Protein AF-A0A5B7H2J6-F1 (afdb_monomer_lite)

Organism: Portunus trituberculatus (NCBI:txid210409)

Radius of gyration: 22.41 Å; chains: 1; bounding box: 56×70×57 Å

Sequence (220 aa):
MEEIDSMSEEDVVLPFAEVTQMFVDQVTDTLHPSAEPQMEPRFLFNGYSGCNDAFSVFGFLAFLLALFDLIMELQNDSDMTRSIRDVSGRERLPSELFADQLLPVSGNQKAAAAAACYSMLRGFLHGMTTTDAACAEKFVCEGADAAAATGPLGQVIAKVVSRNAGDWLARVRETQYKGVGEAGQAGARGESCDGKYFACLDYPSFYSHPSMYDAWADDY

Foldseek 3Di:
DDDDDDDDPDPPPPPVVVVVVVVVVVVVCVVCPDDDDDDDDPPPPDDDDDPPDVVVVVVVVVVVLVVVVVVLVVVVCVVVDDPDDDDDDDDDDPPPPPPVPCPNCDPLNNVLQVLLLVLQVQLLVQLVPDPALLSNLLSLLQSLLLQLVSDDNSLVSLLVSLQVSLVVVCVVPVVSRVCSSVSSNCSSVVHDSCVVSVVPDDGDPPDDGSCPCVVPVVPD

Structure (mmCIF, N/CA/C/O backbone):
data_AF-A0A5B7H2J6-F1
#
_entry.id   AF-A0A5B7H2J6-F1
#
loop_
_atom_site.group_PDB
_atom_site.id
_atom_site.type_symbol
_atom_site.label_atom_id
_atom_site.label_alt_id
_atom_site.label_comp_id
_atom_site.label_asym_id
_atom_site.label_entity_id
_atom_site.label_seq_id
_atom_site.pdbx_PDB_ins_code
_atom_site.Cartn_x
_atom_site.Cartn_y
_atom_site.Cartn_z
_atom_site.occupancy
_atom_site.B_iso_or_equiv
_atom_site.auth_seq_id
_atom_site.auth_comp_id
_atom_site.auth_asym_id
_atom_site.auth_atom_id
_atom_site.pdbx_PDB_model_num
ATOM 1 N N . MET A 1 1 ? 3.125 53.350 -9.503 1.00 45.03 1 MET A N 1
ATOM 2 C CA . MET A 1 1 ? 1.985 52.932 -8.668 1.00 45.03 1 MET A CA 1
ATOM 3 C C . MET A 1 1 ? 0.933 52.485 -9.659 1.00 45.03 1 MET A C 1
ATOM 5 O O . MET A 1 1 ? 0.194 53.316 -10.160 1.00 45.03 1 MET A O 1
ATOM 9 N N . GLU A 1 2 ? 1.015 51.221 -10.058 1.00 48.75 2 GLU A N 1
ATOM 10 C CA . GLU A 1 2 ? 0.048 50.550 -10.927 1.00 48.75 2 GLU A CA 1
ATOM 11 C C . GLU A 1 2 ? -0.305 49.251 -10.205 1.00 48.75 2 GLU A C 1
ATOM 13 O O . GLU A 1 2 ? 0.576 48.443 -9.906 1.00 48.75 2 GLU A O 1
ATOM 18 N N . GLU A 1 3 ? -1.570 49.146 -9.807 1.00 56.53 3 GLU A N 1
ATOM 19 C CA . GLU A 1 3 ? -2.190 47.939 -9.268 1.00 56.53 3 GLU A CA 1
ATOM 20 C C . GLU A 1 3 ? -2.368 46.941 -10.413 1.00 56.53 3 GLU A C 1
ATOM 22 O O . GLU A 1 3 ? -2.986 47.266 -11.427 1.00 56.53 3 GLU A O 1
ATOM 27 N N . ILE A 1 4 ? -1.829 45.733 -10.254 1.00 54.38 4 ILE A N 1
ATOM 28 C CA . ILE A 1 4 ? -2.200 44.589 -11.085 1.00 54.38 4 ILE A CA 1
ATOM 29 C C . ILE A 1 4 ? -3.164 43.760 -10.249 1.00 54.38 4 ILE A C 1
ATOM 31 O O . ILE A 1 4 ? -2.782 43.144 -9.253 1.00 54.38 4 ILE A O 1
ATOM 35 N N . ASP A 1 5 ? -4.425 43.846 -10.656 1.00 54.88 5 ASP A N 1
ATOM 36 C CA . ASP A 1 5 ? -5.540 43.061 -10.161 1.00 54.88 5 ASP A CA 1
ATOM 37 C C . ASP A 1 5 ? -5.440 41.609 -10.663 1.00 54.88 5 ASP A C 1
ATOM 39 O O . ASP A 1 5 ? -4.875 41.306 -11.715 1.00 54.88 5 ASP A O 1
ATOM 43 N N . SER A 1 6 ? -5.978 40.737 -9.830 1.00 58.50 6 SER A N 1
ATOM 44 C CA . SER A 1 6 ? -6.045 39.282 -9.861 1.00 58.50 6 SER A CA 1
ATOM 45 C C . SER A 1 6 ? -6.471 38.622 -11.184 1.00 58.50 6 SER A C 1
ATOM 47 O O . SER A 1 6 ? -7.380 39.077 -11.868 1.00 58.50 6 SER A O 1
ATOM 49 N N . MET A 1 7 ? -5.921 37.433 -11.454 1.00 38.34 7 MET A N 1
ATOM 50 C CA . MET A 1 7 ? -6.685 36.326 -12.042 1.00 38.34 7 MET A CA 1
ATOM 51 C C . MET A 1 7 ? -6.281 35.036 -11.324 1.00 38.34 7 MET A C 1
ATOM 53 O O . MET A 1 7 ? -5.134 34.604 -11.391 1.00 38.34 7 MET A O 1
ATOM 57 N N . SER A 1 8 ? -7.224 34.472 -10.574 1.00 48.00 8 SER A N 1
ATOM 58 C CA . SER A 1 8 ? -7.121 33.175 -9.914 1.00 48.00 8 SER A CA 1
ATOM 59 C C . SER A 1 8 ? -7.144 32.055 -10.953 1.00 48.00 8 SER A C 1
ATOM 61 O O . SER A 1 8 ? -8.104 31.943 -11.715 1.00 48.00 8 SER A O 1
ATOM 63 N N . GLU A 1 9 ? -6.106 31.222 -10.959 1.00 42.97 9 GLU A N 1
ATOM 64 C CA . GLU A 1 9 ? -6.113 29.908 -11.602 1.00 42.97 9 GLU A CA 1
ATOM 65 C C . GLU A 1 9 ? -7.058 28.992 -10.816 1.00 42.97 9 GLU A C 1
ATOM 67 O O . GLU A 1 9 ? -6.724 28.477 -9.751 1.00 42.97 9 GLU A O 1
ATOM 72 N N . GLU A 1 10 ? -8.284 28.842 -11.311 1.00 44.16 10 GLU A N 1
ATOM 73 C CA . GLU A 1 10 ? -9.151 27.744 -10.905 1.00 44.16 10 GLU A CA 1
ATOM 74 C C . GLU A 1 10 ? -8.641 26.469 -11.585 1.00 44.16 10 GLU A C 1
ATOM 76 O O . GLU A 1 10 ? -8.771 26.290 -12.797 1.00 44.16 10 GLU A O 1
ATOM 81 N N . ASP A 1 11 ? -8.030 25.591 -10.789 1.00 38.81 11 ASP A N 1
ATOM 82 C CA . ASP A 1 11 ? -7.694 24.228 -11.178 1.00 38.81 11 ASP A CA 1
ATOM 83 C C . ASP A 1 11 ? -8.960 23.500 -11.654 1.00 38.81 11 ASP A C 1
ATOM 85 O O . ASP A 1 11 ? -9.874 23.216 -10.873 1.00 38.81 11 ASP A O 1
ATOM 89 N N . VAL A 1 12 ? -9.005 23.139 -12.938 1.00 45.12 12 VAL A N 1
ATOM 90 C CA . VAL A 1 12 ? -10.010 22.214 -13.477 1.00 45.12 12 VAL A CA 1
ATOM 91 C C . VAL A 1 12 ? -9.650 20.804 -13.010 1.00 45.12 12 VAL A C 1
ATOM 93 O O . VAL A 1 12 ? -9.076 19.993 -13.734 1.00 45.12 12 VAL A O 1
ATOM 96 N N . VAL A 1 13 ? -9.971 20.511 -11.752 1.00 40.72 13 VAL A N 1
ATOM 97 C CA . VAL A 1 13 ? -10.002 19.147 -11.227 1.00 40.72 13 VAL A CA 1
ATOM 98 C C . VAL A 1 13 ? -11.305 18.530 -11.709 1.00 40.72 13 VAL A C 1
ATOM 100 O O . VAL A 1 13 ? -12.352 18.715 -11.089 1.00 40.72 13 VAL A O 1
ATOM 103 N N . LEU A 1 14 ? -11.255 17.806 -12.829 1.00 44.78 14 LEU A N 1
ATOM 104 C CA . LEU A 1 14 ? -12.388 16.981 -13.235 1.00 44.78 14 LEU A CA 1
ATOM 105 C C . LEU A 1 14 ? -12.660 15.975 -12.105 1.00 44.78 14 LEU A C 1
ATOM 107 O O . LEU A 1 14 ? -11.757 15.209 -11.740 1.00 44.78 14 LEU A O 1
ATOM 111 N N . PRO A 1 15 ? -13.858 15.977 -11.497 1.00 49.94 15 PRO A N 1
ATOM 112 C CA . PRO A 1 15 ? -14.183 15.020 -10.459 1.00 49.94 15 PRO A CA 1
ATOM 113 C C . PRO A 1 15 ? -14.037 13.616 -11.043 1.00 49.94 15 PRO A C 1
ATOM 115 O O . PRO A 1 15 ? -14.532 13.331 -12.130 1.00 49.94 15 PRO A O 1
ATOM 118 N N . PHE A 1 16 ? -13.372 12.723 -10.307 1.00 45.69 16 PHE A N 1
ATOM 119 C CA . PHE A 1 16 ? -13.127 11.333 -10.717 1.00 45.69 16 PHE A CA 1
ATOM 120 C C . PHE A 1 16 ? -14.389 10.645 -11.273 1.00 45.69 16 PHE A C 1
ATOM 122 O O . PHE A 1 16 ? -14.292 9.855 -12.203 1.00 45.69 16 PHE A O 1
ATOM 129 N N . ALA A 1 17 ? -15.568 11.030 -10.767 1.00 41.31 17 ALA A N 1
ATOM 130 C CA . ALA A 1 17 ? -16.878 10.605 -11.250 1.00 41.31 17 ALA A CA 1
ATOM 131 C C . ALA A 1 17 ? -17.136 10.899 -12.746 1.00 41.31 17 ALA A C 1
ATOM 133 O O . ALA A 1 17 ? -17.630 10.015 -13.444 1.00 41.31 17 ALA A O 1
ATOM 134 N N . GLU A 1 18 ? -16.777 12.084 -13.254 1.00 46.28 18 GLU A N 1
A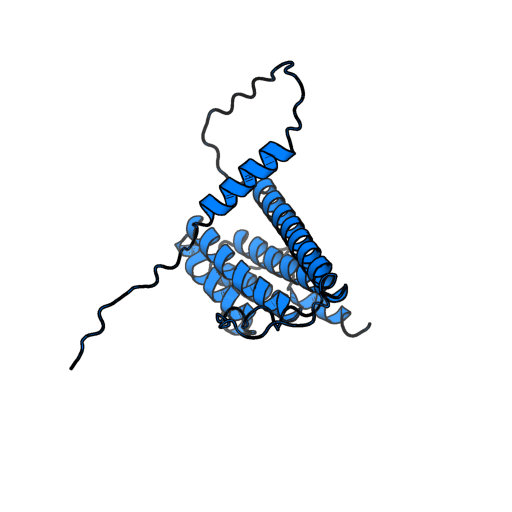TOM 135 C CA . GLU A 1 18 ? -16.938 12.447 -14.674 1.00 46.28 18 GLU A CA 1
ATOM 136 C C . GLU A 1 18 ? -15.969 11.668 -15.564 1.00 46.28 18 GLU A C 1
ATOM 138 O O . GLU A 1 18 ? -16.368 11.153 -16.605 1.00 46.28 18 GLU A O 1
ATOM 143 N N . VAL A 1 19 ? -14.719 11.496 -15.120 1.00 46.56 19 VAL A N 1
ATOM 144 C CA . VAL A 1 19 ? -13.720 10.701 -15.852 1.00 46.56 19 VAL A CA 1
ATOM 145 C C . VAL A 1 19 ? -14.148 9.235 -15.922 1.00 46.56 19 VAL A C 1
ATOM 147 O O . VAL A 1 19 ? -14.040 8.614 -16.977 1.00 46.56 19 VAL A O 1
ATOM 150 N N . THR A 1 20 ? -14.704 8.687 -14.837 1.00 46.66 20 THR A N 1
ATOM 151 C CA . THR A 1 20 ? -15.255 7.327 -14.844 1.00 46.66 20 THR A CA 1
ATOM 152 C C . THR A 1 20 ? -16.518 7.195 -15.691 1.00 46.66 20 THR A C 1
ATOM 154 O O . THR A 1 20 ? -16.654 6.183 -16.368 1.00 46.66 20 THR A O 1
ATOM 157 N N . GLN A 1 21 ? -17.424 8.184 -15.706 1.00 47.19 21 GLN A N 1
ATOM 158 C CA . GLN A 1 21 ? -18.632 8.124 -16.542 1.00 47.19 21 GLN A CA 1
ATOM 159 C C . GLN A 1 21 ? -18.296 8.180 -18.028 1.00 47.19 21 GLN A C 1
ATOM 161 O O . GLN A 1 21 ? -18.770 7.342 -18.785 1.00 47.19 21 GLN A O 1
ATOM 166 N N . MET A 1 22 ? -17.408 9.090 -18.424 1.00 47.34 22 MET A N 1
ATOM 167 C CA . MET A 1 22 ? -16.983 9.217 -19.816 1.00 47.34 22 MET A CA 1
ATOM 168 C C . MET A 1 22 ? -16.327 7.921 -20.327 1.00 47.34 22 MET A C 1
ATOM 170 O O . MET A 1 22 ? -16.522 7.530 -21.474 1.00 47.34 22 MET A O 1
ATOM 174 N N . PHE A 1 23 ? -15.610 7.205 -19.453 1.00 46.69 23 PHE A N 1
ATOM 175 C CA . PHE A 1 23 ? -15.021 5.903 -19.772 1.00 46.69 23 PHE A CA 1
ATOM 176 C C . PHE A 1 23 ? -16.048 4.764 -19.804 1.00 46.69 23 PHE A C 1
ATOM 178 O O . PHE A 1 23 ? -15.960 3.890 -20.663 1.00 46.69 23 PHE A O 1
ATOM 185 N N . VAL A 1 24 ? -17.025 4.761 -18.891 1.00 57.09 24 VAL A N 1
ATOM 186 C CA . VAL A 1 24 ? -18.133 3.791 -18.899 1.00 57.09 24 VAL A CA 1
ATOM 187 C C . VAL A 1 24 ? -18.954 3.934 -20.178 1.00 57.09 24 VAL A C 1
ATOM 189 O O . VAL A 1 24 ? -19.246 2.918 -20.805 1.00 57.09 24 VAL A O 1
ATOM 192 N N . ASP A 1 25 ? -19.256 5.156 -20.611 1.00 52.50 25 ASP A N 1
ATOM 193 C CA . ASP A 1 25 ? -20.001 5.415 -21.847 1.00 52.50 25 ASP A CA 1
ATOM 194 C C . ASP A 1 25 ? -19.215 4.928 -23.073 1.00 52.50 25 ASP A C 1
ATOM 196 O O . ASP A 1 25 ? -19.743 4.194 -23.906 1.00 52.50 25 ASP A O 1
ATOM 200 N N . GLN A 1 26 ? -17.910 5.208 -23.127 1.00 49.28 26 GLN A N 1
ATOM 201 C CA . GLN A 1 26 ? -17.052 4.788 -24.235 1.00 49.28 26 GLN A CA 1
ATOM 202 C C . GLN A 1 26 ? -16.845 3.263 -24.292 1.00 49.28 26 GLN A C 1
ATOM 204 O O . GLN A 1 26 ? -16.826 2.672 -25.373 1.00 49.28 26 GLN A O 1
ATOM 209 N N . VAL A 1 27 ? -16.736 2.594 -23.140 1.00 47.19 27 VAL A N 1
ATOM 210 C CA . VAL A 1 27 ? -16.678 1.125 -23.056 1.00 47.19 27 VAL A CA 1
ATOM 211 C C . VAL A 1 27 ? -18.028 0.504 -23.423 1.00 47.19 27 VAL A C 1
ATOM 213 O O . VAL A 1 27 ? -18.056 -0.510 -24.117 1.00 47.19 27 VAL A O 1
ATOM 216 N N . THR A 1 28 ? -19.144 1.123 -23.033 1.00 52.50 28 THR A N 1
ATOM 217 C CA . THR A 1 28 ? -20.498 0.664 -23.385 1.00 52.50 28 THR A CA 1
ATOM 218 C C . THR A 1 28 ? -20.747 0.771 -24.891 1.00 52.50 28 THR A C 1
ATOM 220 O O . THR A 1 28 ? -21.230 -0.189 -25.493 1.00 52.50 28 THR A O 1
ATOM 223 N N . ASP A 1 29 ? -20.318 1.868 -25.518 1.00 50.78 29 ASP A N 1
ATOM 224 C CA . ASP A 1 29 ? -20.384 2.063 -26.972 1.00 50.78 29 ASP A CA 1
ATOM 225 C C . ASP A 1 29 ? -19.481 1.083 -27.738 1.00 50.78 29 ASP A C 1
ATOM 227 O O . ASP A 1 29 ? -19.818 0.639 -28.836 1.00 50.78 29 ASP A O 1
ATOM 231 N N . THR A 1 30 ? -18.346 0.688 -27.151 1.00 47.00 30 THR A N 1
ATOM 232 C CA . THR A 1 30 ? -17.411 -0.268 -27.772 1.00 47.00 30 THR A CA 1
ATOM 233 C C . THR A 1 30 ? -17.878 -1.722 -27.619 1.00 47.00 30 THR A C 1
ATOM 235 O O . THR A 1 30 ? -17.653 -2.546 -28.506 1.00 47.00 30 THR A O 1
ATOM 238 N N . LEU A 1 31 ? -18.548 -2.056 -26.509 1.00 39.38 31 LEU A N 1
ATOM 239 C CA . LEU A 1 31 ? -19.073 -3.399 -26.230 1.00 39.38 31 LEU A CA 1
ATOM 240 C C . LEU A 1 31 ? -20.434 -3.676 -26.887 1.00 39.38 31 LEU A C 1
ATOM 242 O O . LEU A 1 31 ? -20.824 -4.840 -26.993 1.00 39.38 31 LEU A O 1
ATOM 246 N N . HIS A 1 32 ? -21.124 -2.645 -27.377 1.00 45.97 32 HIS A N 1
ATOM 247 C CA . HIS A 1 32 ? -22.296 -2.772 -28.239 1.00 45.97 32 HIS A CA 1
ATOM 248 C C . HIS A 1 32 ? -21.966 -2.362 -29.686 1.00 45.97 32 HIS A C 1
ATOM 250 O O . HIS A 1 32 ? -22.451 -1.332 -30.162 1.00 45.97 32 HIS A O 1
ATOM 256 N N . PRO A 1 33 ? -21.204 -3.167 -30.457 1.00 43.97 33 PRO A N 1
ATOM 257 C CA . PRO A 1 33 ? -21.211 -2.990 -31.899 1.00 43.97 33 PRO A CA 1
ATOM 258 C C . PRO A 1 33 ? -22.650 -3.221 -32.357 1.00 43.97 33 PRO A C 1
ATOM 260 O O . PRO A 1 33 ? -23.251 -4.237 -32.009 1.00 43.97 33 PRO A O 1
ATOM 263 N N . SER A 1 34 ? -23.209 -2.249 -33.079 1.00 48.25 34 SER A N 1
ATOM 264 C CA . SER A 1 34 ? -24.571 -2.266 -33.619 1.00 48.25 34 SER A CA 1
ATOM 265 C C . SER A 1 34 ? -24.961 -3.658 -34.125 1.00 48.25 34 SER A C 1
ATOM 267 O O . SER A 1 34 ? -24.600 -4.058 -35.230 1.00 48.25 34 SER A O 1
ATOM 269 N N . ALA A 1 35 ? -25.700 -4.391 -33.300 1.00 43.41 35 ALA A N 1
ATOM 270 C CA . ALA A 1 35 ? -26.341 -5.641 -33.647 1.00 43.41 35 ALA A CA 1
ATOM 271 C C . ALA A 1 35 ? -27.841 -5.413 -33.490 1.00 43.41 35 ALA A C 1
ATOM 273 O O . ALA A 1 35 ? -28.318 -4.940 -32.458 1.00 43.41 35 ALA A O 1
ATOM 274 N N . GLU A 1 36 ? -28.548 -5.678 -34.580 1.00 42.56 36 GLU A N 1
ATOM 275 C CA . GLU A 1 36 ? -29.989 -5.544 -34.739 1.00 42.56 36 GLU A CA 1
ATOM 276 C C . GLU A 1 36 ? -30.800 -6.168 -33.585 1.00 42.56 36 GLU A C 1
ATOM 278 O O . GLU A 1 36 ? -30.346 -7.092 -32.904 1.00 42.56 36 GLU A O 1
ATOM 283 N N . PRO A 1 37 ? -32.031 -5.680 -33.354 1.00 51.66 37 PRO A N 1
ATOM 284 C CA . PRO A 1 37 ? -32.743 -5.917 -32.115 1.00 51.66 37 PRO A CA 1
ATOM 285 C C . PRO A 1 37 ? -33.423 -7.279 -32.156 1.00 51.66 37 PRO A C 1
ATOM 287 O O . PRO A 1 37 ? -34.433 -7.413 -32.842 1.00 51.66 37 PRO A O 1
ATOM 290 N N . GLN A 1 38 ? -32.959 -8.264 -31.380 1.00 41.97 38 GLN A N 1
ATOM 291 C CA . GLN A 1 38 ? -33.818 -9.383 -30.987 1.00 41.97 38 GLN A CA 1
ATOM 292 C C . GLN A 1 38 ? -33.632 -9.822 -29.529 1.00 41.97 38 GLN A C 1
ATOM 294 O O . GLN A 1 38 ? -32.610 -10.366 -29.130 1.00 41.97 38 GLN A O 1
ATOM 299 N N . MET A 1 39 ? -34.751 -9.653 -28.820 1.00 39.84 39 MET A N 1
ATOM 300 C CA . MET A 1 39 ? -35.273 -10.455 -27.715 1.00 39.84 39 MET A CA 1
ATOM 301 C C . MET A 1 39 ? -34.620 -10.299 -26.334 1.00 39.84 39 MET A C 1
ATOM 303 O O . MET A 1 39 ? -33.566 -10.844 -26.024 1.00 39.84 39 MET A O 1
ATOM 307 N N . GLU A 1 40 ? -35.356 -9.577 -25.483 1.00 48.84 40 GLU A N 1
ATOM 308 C CA . GLU A 1 40 ? -35.132 -9.402 -24.049 1.00 48.84 40 GLU A CA 1
ATOM 309 C C . GLU A 1 40 ? -34.903 -10.729 -23.308 1.00 48.84 40 GLU A C 1
ATOM 311 O O . GLU A 1 40 ? -35.687 -11.672 -23.455 1.00 48.84 40 GLU A O 1
ATOM 316 N N . PRO A 1 41 ? -34.024 -10.710 -22.299 1.00 40.97 41 PRO A N 1
ATOM 317 C CA . PRO A 1 41 ? -34.384 -11.198 -20.990 1.00 40.97 41 PRO A CA 1
ATOM 318 C C . PRO A 1 41 ? -34.580 -9.988 -20.081 1.00 40.97 41 PRO A C 1
ATOM 320 O O . PRO A 1 41 ? -33.659 -9.221 -19.803 1.00 40.97 41 PRO A O 1
ATOM 323 N N . ARG A 1 42 ? -35.812 -9.830 -19.599 1.00 43.38 42 ARG A N 1
ATOM 324 C CA . ARG A 1 42 ? -36.148 -8.921 -18.505 1.00 43.38 42 ARG A CA 1
ATOM 325 C C . ARG A 1 42 ? -35.421 -9.370 -17.240 1.00 43.38 42 ARG A C 1
ATOM 327 O O . ARG A 1 42 ? -35.988 -10.083 -16.415 1.00 43.38 42 ARG A O 1
ATOM 334 N N . PHE A 1 43 ? -34.181 -8.933 -17.071 1.00 38.28 43 PHE A N 1
ATOM 335 C CA . PHE A 1 43 ? -33.575 -8.848 -15.754 1.00 38.28 43 PHE A CA 1
ATOM 336 C C . PHE A 1 43 ? -34.069 -7.556 -15.115 1.00 38.28 43 PHE A C 1
ATOM 338 O O . PHE A 1 43 ? -33.591 -6.459 -15.388 1.00 38.28 43 PHE A O 1
ATOM 345 N N . LEU A 1 44 ? -35.111 -7.712 -14.303 1.00 40.19 44 LEU A N 1
ATOM 346 C CA . LEU A 1 44 ? -35.639 -6.688 -13.415 1.00 40.19 44 LEU A CA 1
ATOM 347 C C . LEU A 1 44 ? -34.549 -6.284 -12.408 1.00 40.19 44 LEU A C 1
ATOM 349 O O . LEU A 1 44 ? -34.467 -6.849 -11.321 1.00 40.19 44 LEU A O 1
ATOM 353 N N . PHE A 1 45 ? -33.722 -5.298 -12.755 1.00 40.06 45 PHE A N 1
ATOM 354 C CA . PHE A 1 45 ? -32.887 -4.582 -11.792 1.00 40.06 45 PHE A CA 1
ATOM 355 C C . PHE A 1 45 ? -33.749 -3.547 -11.067 1.00 40.06 45 PHE A C 1
ATOM 357 O O . PHE A 1 45 ? -33.801 -2.377 -11.430 1.00 40.06 45 PHE A O 1
ATOM 364 N N . ASN A 1 46 ? -34.453 -4.008 -10.037 1.00 37.81 46 ASN A N 1
ATOM 365 C CA . ASN A 1 46 ? -35.061 -3.150 -9.031 1.00 37.81 46 ASN A CA 1
ATOM 366 C C . ASN A 1 46 ? -34.496 -3.544 -7.663 1.00 37.81 46 ASN A C 1
ATOM 368 O O . ASN A 1 46 ? -34.702 -4.669 -7.215 1.00 37.81 46 ASN A O 1
ATOM 372 N N . GLY A 1 47 ? -33.846 -2.592 -6.990 1.00 36.88 47 GLY A N 1
ATOM 373 C CA . GLY A 1 47 ? -33.580 -2.656 -5.553 1.00 36.88 47 GLY A CA 1
ATOM 374 C C . GLY A 1 47 ? -32.103 -2.670 -5.168 1.00 36.88 47 GLY A C 1
ATOM 375 O O . GLY A 1 47 ? -31.472 -3.718 -5.157 1.00 36.88 47 GLY A O 1
ATOM 376 N N . TYR A 1 48 ? -31.593 -1.492 -4.796 1.00 46.03 48 TYR A N 1
ATOM 377 C CA . TYR A 1 48 ? -30.706 -1.265 -3.648 1.00 46.03 48 TYR A CA 1
ATOM 378 C C . TYR A 1 48 ? -30.095 -2.536 -3.011 1.00 46.03 48 TYR A C 1
ATOM 380 O O . TYR A 1 48 ? -30.628 -3.074 -2.043 1.00 46.03 48 TYR A O 1
ATOM 388 N N . SER A 1 49 ? -28.949 -2.987 -3.520 1.00 41.72 49 SER A N 1
ATOM 389 C CA . SER A 1 49 ? -28.065 -3.952 -2.856 1.00 41.72 49 SER A CA 1
ATOM 390 C C . SER A 1 49 ? -26.630 -3.611 -3.250 1.00 41.72 49 SER A C 1
ATOM 392 O O . SER A 1 49 ? -26.338 -3.402 -4.423 1.00 41.72 49 SER A O 1
ATOM 394 N N . GLY A 1 50 ? -25.790 -3.410 -2.239 1.00 45.19 50 GLY A N 1
ATOM 395 C CA . GLY A 1 50 ? -24.604 -2.560 -2.280 1.00 45.19 50 GLY A CA 1
ATOM 396 C C . GLY A 1 50 ? -23.485 -2.989 -3.228 1.00 45.19 50 GLY A C 1
ATOM 397 O O . GLY A 1 50 ? -23.222 -4.172 -3.427 1.00 45.19 50 GLY A O 1
ATOM 398 N N . CYS A 1 51 ? -22.760 -1.978 -3.715 1.00 46.19 51 CYS A N 1
ATOM 399 C CA . CYS A 1 51 ? -21.445 -2.053 -4.356 1.00 46.19 51 CYS A CA 1
ATOM 400 C C . CYS A 1 51 ? -20.358 -2.600 -3.406 1.00 46.19 51 CYS A C 1
ATOM 402 O O . CYS A 1 51 ? -19.400 -1.904 -3.086 1.00 46.19 51 CYS A O 1
ATOM 404 N N . ASN A 1 52 ? -20.526 -3.825 -2.915 1.00 47.88 52 ASN A N 1
ATOM 405 C CA . ASN A 1 52 ? -19.566 -4.527 -2.060 1.00 47.88 52 ASN A CA 1
ATOM 406 C C . ASN A 1 52 ? -19.098 -5.843 -2.693 1.00 47.88 52 ASN A C 1
ATOM 408 O O . ASN A 1 52 ? -18.565 -6.715 -2.011 1.00 47.88 52 ASN A O 1
ATOM 412 N N . ASP A 1 53 ? -19.340 -6.015 -3.992 1.00 51.47 53 ASP A N 1
ATOM 413 C CA . ASP A 1 53 ? -19.015 -7.259 -4.665 1.00 51.47 53 ASP A CA 1
ATOM 414 C C . ASP A 1 53 ? -17.519 -7.298 -4.984 1.00 51.47 53 ASP A C 1
ATOM 416 O O . ASP A 1 53 ? -16.991 -6.391 -5.634 1.00 51.47 53 ASP A O 1
ATOM 420 N N . ALA A 1 54 ? -16.829 -8.350 -4.542 1.00 50.78 54 ALA A N 1
ATOM 421 C CA . ALA A 1 54 ? -15.412 -8.572 -4.824 1.00 50.78 54 ALA A CA 1
ATOM 422 C C . ALA A 1 54 ? -15.121 -8.545 -6.338 1.00 50.78 54 ALA A C 1
ATOM 424 O O . ALA A 1 54 ? -14.026 -8.166 -6.755 1.00 50.78 54 ALA A O 1
ATOM 425 N N . PHE A 1 55 ? -16.125 -8.852 -7.167 1.00 50.09 55 PHE A N 1
ATOM 426 C CA . PHE A 1 55 ? -16.071 -8.706 -8.620 1.00 50.09 55 PHE A CA 1
ATOM 427 C C . PHE A 1 55 ? -15.910 -7.260 -9.097 1.00 50.09 55 PHE A C 1
ATOM 429 O O . PHE A 1 55 ? -15.226 -7.036 -10.089 1.00 50.09 55 PHE A O 1
ATOM 436 N N . SER A 1 56 ? -16.468 -6.271 -8.396 1.00 60.44 56 SER A N 1
ATOM 437 C CA . SER A 1 56 ? -16.264 -4.856 -8.740 1.00 60.44 56 SER A CA 1
ATOM 438 C C . SER A 1 56 ? -14.833 -4.396 -8.453 1.00 60.44 56 SER A C 1
ATOM 440 O O . SER A 1 56 ? -14.261 -3.648 -9.241 1.00 60.44 56 SER A O 1
ATOM 442 N N . VAL A 1 57 ? -14.213 -4.922 -7.391 1.00 62.12 57 VAL A N 1
ATOM 443 C CA . VAL A 1 57 ? -12.799 -4.680 -7.072 1.00 62.12 57 VAL A CA 1
ATOM 444 C C . VAL A 1 57 ? -11.899 -5.358 -8.106 1.00 62.12 57 VAL A C 1
ATOM 446 O O . VAL A 1 57 ? -10.990 -4.722 -8.628 1.00 62.12 57 VAL A O 1
ATOM 449 N N . PHE A 1 58 ? -12.181 -6.613 -8.475 1.00 58.69 58 PHE A N 1
ATOM 450 C CA . PHE A 1 58 ? -11.452 -7.306 -9.543 1.00 58.69 58 PHE A CA 1
ATOM 451 C C . PHE A 1 58 ? -11.627 -6.642 -10.912 1.00 58.69 58 PHE A C 1
ATOM 453 O O . PHE A 1 58 ? -10.651 -6.509 -11.642 1.00 58.69 58 PHE A O 1
ATOM 460 N N . GLY A 1 59 ? -12.835 -6.191 -11.250 1.00 67.75 59 GLY A N 1
ATOM 461 C CA . GLY A 1 59 ? -13.114 -5.466 -12.488 1.00 67.75 59 GLY A CA 1
ATOM 462 C C . GLY A 1 59 ? -12.386 -4.128 -12.537 1.00 67.75 59 GLY A C 1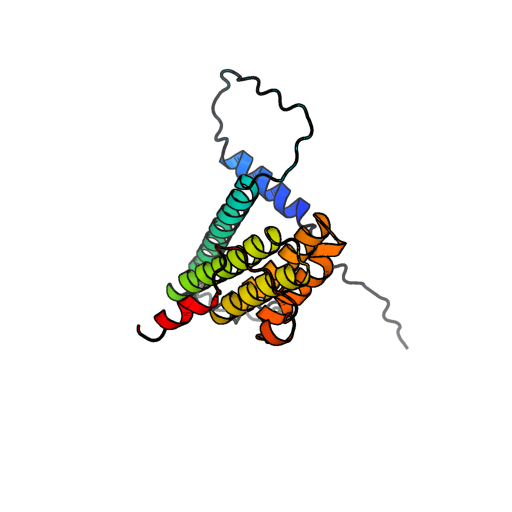
ATOM 463 O O . GLY A 1 59 ? -11.772 -3.804 -13.547 1.00 67.75 59 GLY A O 1
ATOM 464 N N . PHE A 1 60 ? -12.365 -3.393 -11.424 1.00 74.50 60 PHE A N 1
ATOM 465 C CA . PHE A 1 60 ? -11.609 -2.150 -11.310 1.00 74.50 60 PHE A CA 1
ATOM 466 C C . PHE A 1 60 ? -10.095 -2.385 -11.401 1.00 74.50 60 PHE A C 1
ATOM 468 O O . PHE A 1 60 ? -9.409 -1.642 -12.091 1.00 74.50 60 PHE A O 1
ATOM 475 N N . LEU A 1 61 ? -9.565 -3.445 -10.783 1.00 63.69 61 LEU A N 1
ATOM 476 C CA . LEU A 1 61 ? -8.149 -3.812 -10.892 1.00 63.69 61 LEU A CA 1
ATOM 477 C C . LEU A 1 61 ? -7.770 -4.257 -12.308 1.00 63.69 61 LEU A C 1
ATOM 479 O O . LEU A 1 61 ? -6.745 -3.825 -12.822 1.00 63.69 61 LEU A O 1
ATOM 483 N N . ALA A 1 62 ? -8.592 -5.084 -12.955 1.00 66.94 62 ALA A N 1
ATOM 484 C CA . ALA A 1 62 ? -8.386 -5.502 -14.339 1.00 66.94 62 ALA A CA 1
ATOM 485 C C . ALA A 1 62 ? -8.454 -4.305 -15.296 1.00 66.94 62 ALA A C 1
ATOM 487 O O . ALA A 1 62 ? -7.632 -4.191 -16.200 1.00 66.94 62 ALA A O 1
ATOM 488 N N . PHE A 1 63 ? -9.386 -3.383 -15.052 1.00 75.94 63 PHE A N 1
ATOM 489 C CA . PHE A 1 63 ? -9.485 -2.124 -15.775 1.00 75.94 63 PHE A CA 1
ATOM 490 C C . PHE A 1 63 ? -8.252 -1.244 -15.558 1.00 75.94 63 PHE A C 1
ATOM 492 O O . PHE A 1 63 ? -7.702 -0.742 -16.528 1.00 75.94 63 PHE A O 1
ATOM 499 N N . LEU A 1 64 ? -7.771 -1.094 -14.320 1.00 71.56 64 LEU A N 1
ATOM 500 C CA . LEU A 1 64 ? -6.543 -0.352 -14.038 1.00 71.56 64 LEU A CA 1
ATOM 501 C C . LEU A 1 64 ? -5.338 -0.985 -14.732 1.00 71.56 64 LEU A C 1
ATOM 503 O O . LEU A 1 64 ? -4.545 -0.263 -15.321 1.00 71.56 64 LEU A O 1
ATOM 507 N N . LEU A 1 65 ? -5.214 -2.314 -14.715 1.00 69.38 65 LEU A N 1
ATOM 508 C CA . LEU A 1 65 ? -4.151 -3.029 -15.425 1.00 69.38 65 LEU A CA 1
ATOM 509 C C . LEU A 1 65 ? -4.238 -2.816 -16.943 1.00 69.38 65 LEU A C 1
ATOM 511 O O . LEU A 1 65 ? -3.217 -2.545 -17.568 1.00 69.38 65 LEU A O 1
ATOM 515 N N . ALA A 1 66 ? -5.441 -2.866 -17.519 1.00 71.25 66 ALA A N 1
ATOM 516 C CA . ALA A 1 66 ? -5.665 -2.571 -18.933 1.00 71.25 66 ALA A CA 1
ATOM 517 C C . ALA A 1 66 ? -5.360 -1.102 -19.274 1.00 71.25 66 ALA A C 1
ATOM 519 O O . ALA A 1 66 ? -4.772 -0.815 -20.311 1.00 71.25 66 ALA A O 1
ATOM 520 N N . LEU A 1 67 ? -5.713 -0.169 -18.388 1.00 71.62 67 LEU A N 1
ATOM 521 C CA . LEU A 1 67 ? -5.448 1.259 -18.547 1.00 71.62 67 LEU A CA 1
ATOM 522 C C . LEU A 1 67 ? -3.952 1.573 -18.416 1.00 71.62 67 LEU A C 1
ATOM 524 O O . LEU A 1 67 ? -3.438 2.396 -19.166 1.00 71.62 67 LEU A O 1
ATOM 528 N N . PHE A 1 68 ? -3.230 0.885 -17.530 1.00 70.00 68 PHE A N 1
ATOM 529 C CA . PHE A 1 68 ? -1.770 0.952 -17.481 1.00 70.00 68 PHE A CA 1
ATOM 530 C C . PHE A 1 68 ? -1.139 0.420 -18.768 1.00 70.00 68 PHE A C 1
ATOM 532 O O . PHE A 1 68 ? -0.236 1.066 -19.293 1.00 70.00 68 PHE A O 1
ATOM 539 N N . ASP A 1 69 ? -1.610 -0.712 -19.299 1.00 71.31 69 ASP A N 1
ATOM 540 C CA . ASP A 1 69 ? -1.082 -1.257 -20.557 1.00 71.31 69 ASP A CA 1
ATOM 541 C C . ASP A 1 69 ? -1.355 -0.309 -21.737 1.00 71.31 69 ASP A C 1
ATOM 543 O O . ASP A 1 69 ? -0.445 -0.034 -22.516 1.00 71.31 69 ASP A O 1
ATOM 547 N N . LEU A 1 70 ? -2.540 0.312 -21.781 1.00 70.31 70 LEU A N 1
ATOM 548 C CA . LEU A 1 70 ? -2.900 1.333 -22.769 1.00 70.31 70 LEU A CA 1
ATOM 549 C C . LEU A 1 70 ? -2.020 2.591 -22.671 1.00 70.31 70 LEU A C 1
ATOM 551 O O . LEU A 1 70 ? -1.547 3.096 -23.686 1.00 70.31 70 LEU A O 1
ATOM 555 N N . ILE A 1 71 ? -1.779 3.112 -21.462 1.00 67.25 71 ILE A N 1
ATOM 556 C CA . ILE A 1 71 ? -0.899 4.278 -21.264 1.00 67.25 71 ILE A CA 1
ATOM 557 C C . ILE A 1 71 ? 0.533 3.948 -21.702 1.00 67.25 71 ILE A C 1
ATOM 559 O O . ILE A 1 71 ? 1.187 4.782 -22.326 1.00 67.25 71 ILE A O 1
ATOM 563 N N . MET A 1 72 ? 1.012 2.734 -21.421 1.00 61.19 72 MET A N 1
ATOM 564 C CA . MET A 1 72 ? 2.337 2.289 -21.858 1.00 61.19 72 MET A CA 1
ATOM 565 C C . MET A 1 72 ? 2.426 2.131 -23.380 1.00 61.19 72 MET A C 1
ATOM 567 O O . MET A 1 72 ? 3.448 2.483 -23.963 1.00 61.19 72 MET A O 1
ATOM 571 N N . GLU A 1 73 ? 1.375 1.636 -24.033 1.00 66.50 73 GLU A N 1
ATOM 572 C CA . GLU A 1 73 ? 1.316 1.510 -25.494 1.00 66.50 73 GLU A CA 1
ATOM 573 C C . GLU A 1 73 ? 1.329 2.890 -26.173 1.00 66.50 73 GLU A C 1
ATOM 575 O O . GLU A 1 73 ? 2.111 3.123 -27.095 1.00 66.50 73 GLU A O 1
ATOM 580 N N . LEU A 1 74 ? 0.581 3.854 -25.626 1.00 60.28 74 LEU A N 1
ATOM 581 C CA . LEU A 1 74 ? 0.575 5.243 -26.097 1.00 60.28 74 LEU A CA 1
ATOM 582 C C . LEU A 1 74 ? 1.922 5.959 -25.900 1.00 60.28 74 LEU A C 1
ATOM 584 O O . LEU A 1 74 ? 2.279 6.828 -26.696 1.00 60.28 74 LEU A O 1
ATOM 588 N N . GLN A 1 75 ? 2.683 5.605 -24.862 1.00 57.72 75 GLN A N 1
ATOM 589 C CA . GLN A 1 75 ? 4.035 6.131 -24.646 1.00 57.72 75 GLN A CA 1
ATOM 590 C C . GLN A 1 75 ? 5.063 5.478 -25.577 1.00 57.72 75 GLN A C 1
ATOM 592 O O . GLN A 1 75 ? 5.955 6.163 -26.072 1.00 57.72 75 GLN A O 1
ATOM 597 N N . ASN A 1 76 ? 4.921 4.188 -25.884 1.00 53.03 76 ASN A N 1
ATOM 598 C CA . ASN A 1 76 ? 5.846 3.472 -26.762 1.00 53.03 76 ASN A CA 1
ATOM 599 C C . ASN A 1 76 ? 5.741 3.922 -28.235 1.00 53.03 76 ASN A C 1
ATOM 601 O O . ASN A 1 76 ? 6.744 3.949 -28.945 1.00 53.03 76 ASN A O 1
ATOM 605 N N . ASP A 1 77 ? 4.558 4.356 -28.680 1.00 52.50 77 ASP A N 1
ATOM 606 C CA . ASP A 1 77 ? 4.365 4.917 -30.027 1.00 52.50 77 ASP A CA 1
ATOM 607 C C . ASP A 1 77 ? 4.828 6.381 -30.160 1.00 52.50 77 ASP A C 1
ATOM 609 O O . ASP A 1 77 ? 5.010 6.885 -31.275 1.00 52.50 77 ASP A O 1
ATOM 613 N N . SER A 1 78 ? 5.078 7.076 -29.043 1.00 50.75 78 SER A N 1
ATOM 614 C CA . SER A 1 78 ? 5.506 8.482 -29.060 1.00 50.75 78 SER A CA 1
ATOM 615 C C . SER A 1 78 ? 6.978 8.694 -29.451 1.00 50.75 78 SER A C 1
ATOM 617 O O . SER A 1 78 ? 7.333 9.782 -29.910 1.00 50.75 78 SER A O 1
ATOM 619 N N . ASP A 1 79 ? 7.811 7.647 -29.413 1.00 49.31 79 ASP A N 1
ATOM 620 C CA . ASP A 1 79 ? 9.198 7.694 -29.910 1.00 49.31 79 ASP A CA 1
ATOM 621 C C . ASP A 1 79 ? 9.300 7.567 -31.444 1.00 49.31 79 ASP A C 1
ATOM 623 O O . ASP A 1 79 ? 10.351 7.833 -32.036 1.00 49.31 79 ASP A O 1
ATOM 627 N N . MET A 1 80 ? 8.204 7.217 -32.133 1.00 49.44 80 MET A N 1
ATOM 628 C CA . MET A 1 80 ? 8.203 6.971 -33.578 1.00 49.44 80 MET A CA 1
ATOM 629 C C . MET A 1 80 ? 7.605 8.123 -34.404 1.00 49.44 80 MET A C 1
ATOM 631 O O . MET A 1 80 ? 7.080 7.903 -35.484 1.00 49.44 80 MET A O 1
ATOM 635 N N . THR A 1 81 ? 7.660 9.381 -33.957 1.00 50.09 81 THR A N 1
ATOM 636 C CA . THR A 1 81 ? 7.464 10.572 -34.825 1.00 50.09 81 THR A CA 1
ATOM 637 C C . THR A 1 81 ? 7.907 11.829 -34.063 1.00 50.09 81 THR A C 1
ATOM 639 O O . THR A 1 81 ? 7.236 12.276 -33.152 1.00 50.09 81 THR A O 1
ATOM 642 N N . ARG A 1 82 ? 9.018 12.510 -34.355 1.00 45.38 82 ARG A N 1
ATOM 643 C CA . ARG A 1 82 ? 9.292 13.259 -35.587 1.00 45.38 82 ARG A CA 1
ATOM 644 C C . ARG A 1 82 ? 10.719 13.813 -35.495 1.00 45.38 82 ARG A C 1
ATOM 646 O O . ARG A 1 82 ? 10.995 14.723 -34.718 1.00 45.38 82 ARG A O 1
ATOM 653 N N . SER A 1 83 ? 11.591 13.376 -36.398 1.00 46.78 83 SER A N 1
ATOM 654 C CA . SER A 1 83 ? 12.648 14.249 -36.913 1.00 46.78 83 SER A CA 1
ATOM 655 C C . SER A 1 83 ? 11.969 15.357 -37.727 1.00 46.78 83 SER A C 1
ATOM 657 O O . SER A 1 83 ? 11.785 15.235 -38.935 1.00 46.78 83 SER A O 1
ATOM 659 N N . ILE A 1 84 ? 11.508 16.418 -37.064 1.00 47.72 84 ILE A N 1
ATOM 660 C CA . ILE A 1 84 ? 11.227 17.690 -37.729 1.00 47.72 84 ILE A CA 1
ATOM 661 C C . ILE A 1 84 ? 12.241 18.691 -37.203 1.00 47.72 84 ILE A C 1
ATOM 663 O O . ILE A 1 84 ? 12.119 19.256 -36.121 1.00 47.72 84 ILE A O 1
ATOM 667 N N . ARG A 1 85 ? 13.285 18.840 -38.018 1.00 49.66 85 ARG A N 1
ATOM 668 C CA . ARG A 1 85 ? 14.065 20.065 -38.141 1.00 49.66 85 ARG A CA 1
ATOM 669 C C . ARG A 1 85 ? 13.144 21.285 -38.120 1.00 49.66 85 ARG A C 1
ATOM 671 O O . ARG A 1 85 ? 12.163 21.310 -38.855 1.00 49.66 85 ARG A O 1
ATOM 678 N N . ASP A 1 86 ? 13.597 22.288 -37.378 1.00 50.22 86 ASP A N 1
ATOM 679 C CA . ASP A 1 86 ? 13.195 23.690 -37.444 1.00 50.22 86 ASP A CA 1
ATOM 680 C C . ASP A 1 86 ? 11.754 24.010 -37.022 1.00 50.22 86 ASP A C 1
ATOM 682 O O . ASP A 1 86 ? 10.783 23.656 -37.680 1.00 50.22 86 ASP A O 1
ATOM 686 N N . VAL A 1 87 ? 11.622 24.781 -35.940 1.00 45.66 87 VAL A N 1
ATOM 687 C CA . VAL A 1 87 ? 11.176 26.185 -35.995 1.00 45.66 87 VAL A CA 1
ATOM 688 C C . VAL A 1 87 ? 11.296 26.782 -34.588 1.00 45.66 87 VAL A C 1
ATOM 690 O O . VAL A 1 87 ? 10.719 26.300 -33.616 1.00 45.66 87 VAL A O 1
ATOM 693 N N . SER A 1 88 ? 12.094 27.844 -34.503 1.00 53.41 88 SER A N 1
ATOM 694 C CA . SER A 1 88 ? 12.280 28.706 -33.342 1.00 53.41 88 SER A CA 1
ATOM 695 C C . SER A 1 88 ? 10.969 29.247 -32.769 1.00 53.41 88 SER A C 1
ATOM 697 O O . SER A 1 88 ? 10.116 29.729 -33.508 1.00 53.41 88 SER A O 1
ATOM 699 N N . GLY A 1 89 ? 10.917 29.320 -31.438 1.00 52.16 89 GLY A N 1
ATOM 700 C CA . GLY A 1 89 ? 10.156 30.342 -30.723 1.00 52.16 89 GLY A CA 1
ATOM 701 C C . GLY A 1 89 ? 8.711 29.983 -30.398 1.00 52.16 89 GLY A C 1
ATOM 702 O O . GLY A 1 89 ? 7.786 30.481 -31.032 1.00 52.16 89 GLY A O 1
ATOM 703 N N . ARG A 1 90 ? 8.503 29.207 -29.332 1.00 43.56 90 ARG A N 1
ATOM 704 C CA . ARG A 1 90 ? 7.277 29.331 -28.540 1.00 43.56 90 ARG A CA 1
ATOM 705 C C . ARG A 1 90 ? 7.533 28.938 -27.092 1.00 43.56 90 ARG A C 1
ATOM 707 O O . ARG A 1 90 ? 8.173 27.925 -26.825 1.00 43.56 90 ARG A O 1
ATOM 714 N N . GLU A 1 91 ? 7.093 29.817 -26.201 1.00 51.41 91 GLU A N 1
ATOM 715 C CA . GLU A 1 91 ? 7.219 29.739 -24.749 1.00 51.41 91 GLU A CA 1
ATOM 716 C C . GLU A 1 91 ? 6.750 28.375 -24.233 1.00 51.41 91 GLU A C 1
ATOM 718 O O . GLU A 1 91 ? 5.624 27.948 -24.488 1.00 51.41 91 GLU A O 1
ATOM 723 N N . ARG A 1 92 ? 7.652 27.675 -23.538 1.00 44.81 92 ARG A N 1
ATOM 724 C CA . ARG A 1 92 ? 7.371 26.398 -22.885 1.00 44.81 92 ARG A CA 1
ATOM 725 C C . ARG A 1 92 ? 6.631 26.667 -21.576 1.00 44.81 92 ARG A C 1
ATOM 727 O O . ARG A 1 92 ? 7.186 27.296 -20.678 1.00 44.81 92 ARG A O 1
ATOM 734 N N . LEU A 1 93 ? 5.395 26.180 -21.478 1.00 50.19 93 LEU A N 1
ATOM 735 C CA . LEU A 1 93 ? 4.706 25.997 -20.201 1.00 50.19 93 LEU A CA 1
ATOM 736 C C . LEU A 1 93 ? 5.406 24.899 -19.371 1.00 50.19 93 LEU A C 1
ATOM 738 O O . LEU A 1 93 ? 5.948 23.953 -19.950 1.00 50.19 93 LEU A O 1
ATOM 742 N N . PRO A 1 94 ? 5.380 24.983 -18.028 1.00 44.91 94 PRO A N 1
ATOM 743 C CA . PRO A 1 94 ? 6.075 24.056 -17.142 1.00 44.91 94 PRO A CA 1
ATOM 744 C C . PRO A 1 94 ? 5.291 22.742 -16.980 1.00 44.91 94 PRO A C 1
ATOM 746 O O . PRO A 1 94 ? 4.729 22.459 -15.929 1.00 44.91 94 PRO A O 1
ATOM 749 N N . SER A 1 95 ? 5.265 21.912 -18.024 1.00 46.41 95 SER A N 1
ATOM 750 C CA . SER A 1 95 ? 4.809 20.510 -17.950 1.00 46.41 95 SER A CA 1
ATOM 751 C C . SER A 1 95 ? 5.979 19.509 -17.907 1.00 46.41 95 SER A C 1
ATOM 753 O O . SER A 1 95 ? 5.766 18.300 -17.896 1.00 46.41 95 SER A O 1
ATOM 755 N N . GLU A 1 96 ? 7.225 19.994 -17.845 1.00 45.75 96 GLU A N 1
ATOM 756 C CA . GLU A 1 96 ? 8.447 19.176 -17.948 1.00 45.75 96 GLU A CA 1
ATOM 757 C C . GLU A 1 96 ? 8.853 18.454 -16.645 1.00 45.75 96 GLU A C 1
ATOM 759 O O . GLU A 1 96 ? 9.763 17.634 -16.667 1.00 45.75 96 GLU A O 1
ATOM 764 N N . LEU A 1 97 ? 8.174 18.671 -15.510 1.00 47.69 97 LEU A N 1
ATOM 765 C CA . LEU A 1 97 ? 8.558 18.013 -14.246 1.00 47.69 97 LEU A CA 1
ATOM 766 C C . LEU A 1 97 ? 8.151 16.532 -14.141 1.00 47.69 97 LEU A C 1
ATOM 768 O O . LEU A 1 97 ? 8.692 15.827 -13.294 1.00 47.69 97 LEU A O 1
ATOM 772 N N . PHE A 1 98 ? 7.244 16.046 -14.996 1.00 48.53 98 PHE A N 1
ATOM 773 C CA . PHE A 1 98 ? 6.805 14.640 -14.986 1.00 48.53 98 PHE A CA 1
ATOM 774 C C . PHE A 1 98 ? 7.178 13.852 -16.248 1.00 48.53 98 PHE A C 1
ATOM 776 O O . PHE A 1 98 ? 7.191 12.625 -16.204 1.00 48.53 98 PHE A O 1
ATOM 783 N N . ALA A 1 99 ? 7.505 14.525 -17.355 1.00 47.91 99 ALA A N 1
ATOM 784 C CA . ALA A 1 99 ? 7.812 13.857 -18.620 1.00 47.91 99 ALA A CA 1
ATOM 785 C C . ALA A 1 99 ? 9.245 13.294 -18.671 1.00 47.91 99 ALA A C 1
ATOM 787 O O . ALA A 1 99 ? 9.454 12.220 -19.223 1.00 47.91 99 ALA A O 1
ATOM 788 N N . ASP A 1 100 ? 10.216 13.951 -18.027 1.00 43.56 100 ASP A N 1
ATOM 789 C CA . ASP A 1 100 ? 11.640 13.575 -18.122 1.00 43.56 100 ASP A CA 1
ATOM 790 C C . ASP A 1 100 ? 12.052 12.376 -17.242 1.00 43.56 100 ASP A C 1
ATOM 792 O O . ASP A 1 100 ? 13.182 11.896 -17.329 1.00 43.56 100 ASP A O 1
ATOM 796 N N . GLN A 1 101 ? 11.155 11.864 -16.389 1.00 48.66 101 GLN A N 1
ATOM 797 C CA . GLN A 1 101 ? 11.419 10.680 -15.550 1.00 48.66 101 GLN A CA 1
ATOM 798 C C . GLN A 1 101 ? 10.697 9.415 -16.019 1.00 48.66 101 GLN A C 1
ATOM 800 O O . GLN A 1 101 ? 10.943 8.335 -15.478 1.00 48.66 101 GLN A O 1
ATOM 805 N N . LEU A 1 102 ? 9.850 9.513 -17.044 1.00 49.09 102 LEU A N 1
ATOM 806 C CA . LEU A 1 102 ? 9.214 8.359 -17.672 1.00 49.09 102 LEU A CA 1
ATOM 807 C C . LEU A 1 102 ? 10.141 7.816 -18.767 1.00 49.09 102 LEU A C 1
ATOM 809 O O . LEU A 1 102 ? 9.844 7.872 -19.955 1.00 49.09 102 LEU A O 1
ATOM 813 N N . LEU A 1 103 ? 11.315 7.336 -18.342 1.00 50.22 103 LEU A N 1
ATOM 814 C CA . LEU A 1 103 ? 12.240 6.582 -19.189 1.00 50.22 103 LEU A CA 1
ATOM 815 C C . LEU A 1 103 ? 11.504 5.400 -19.847 1.00 50.22 103 LEU A C 1
ATOM 817 O O . LEU A 1 103 ? 10.617 4.827 -19.208 1.00 50.22 103 LEU A O 1
ATOM 821 N N . PRO A 1 104 ? 11.894 4.989 -21.071 1.00 51.03 104 PRO A N 1
ATOM 822 C CA . PRO A 1 104 ? 11.250 3.897 -21.792 1.00 51.03 104 PRO A CA 1
ATOM 823 C C . PRO A 1 104 ? 11.103 2.667 -20.896 1.00 51.03 104 PRO A C 1
ATOM 825 O O . PRO A 1 104 ? 12.074 2.164 -20.317 1.00 51.03 104 PRO A O 1
ATOM 828 N N . VAL A 1 105 ? 9.854 2.222 -20.759 1.00 54.88 105 VAL A N 1
ATOM 829 C CA . VAL A 1 105 ? 9.453 1.160 -19.841 1.00 54.88 105 VAL A CA 1
ATOM 830 C C . VAL A 1 105 ? 10.028 -0.162 -20.336 1.00 54.88 105 VAL A C 1
ATOM 832 O O . VAL A 1 105 ? 9.473 -0.820 -21.215 1.00 54.88 105 VAL A O 1
ATOM 835 N N . SER A 1 106 ? 11.176 -0.561 -19.787 1.00 63.88 106 SER A N 1
ATOM 836 C CA . SER A 1 106 ? 11.751 -1.879 -20.059 1.00 63.88 106 SER A CA 1
ATOM 837 C C . SER A 1 106 ? 10.820 -2.981 -19.534 1.00 63.88 106 SER A C 1
ATOM 839 O O . SER A 1 106 ? 10.022 -2.755 -18.623 1.00 63.88 106 SER A O 1
ATOM 841 N N . GLY A 1 107 ? 10.924 -4.207 -20.062 1.00 68.25 107 GLY A N 1
ATOM 842 C CA . GLY A 1 107 ? 10.114 -5.342 -19.583 1.00 68.25 107 GLY A CA 1
ATOM 843 C C . GLY A 1 107 ? 10.189 -5.552 -18.060 1.00 68.25 107 GLY A C 1
ATOM 844 O O . GLY A 1 107 ? 9.203 -5.943 -17.437 1.00 68.25 107 GLY A O 1
ATOM 845 N N . ASN A 1 108 ? 11.315 -5.180 -17.445 1.00 75.44 108 ASN A N 1
ATOM 846 C CA . ASN A 1 108 ? 11.519 -5.240 -15.998 1.00 75.44 108 ASN A CA 1
ATOM 847 C C . ASN A 1 108 ? 10.635 -4.236 -15.239 1.00 75.44 108 ASN A C 1
ATOM 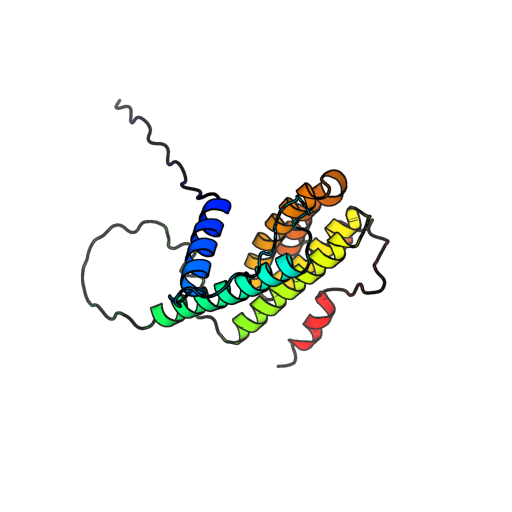849 O O . ASN A 1 108 ? 10.170 -4.541 -14.145 1.00 75.44 108 ASN A O 1
ATOM 853 N N . GLN A 1 109 ? 10.341 -3.069 -15.820 1.00 75.94 109 GLN A N 1
ATOM 854 C CA . GLN A 1 109 ? 9.456 -2.080 -15.201 1.00 75.94 109 GLN A CA 1
ATOM 855 C C . GLN A 1 109 ? 7.990 -2.538 -15.180 1.00 75.94 109 GLN A C 1
ATOM 857 O O . GLN A 1 109 ? 7.288 -2.260 -14.209 1.00 75.94 109 GLN A O 1
ATOM 862 N N . LYS A 1 110 ? 7.531 -3.295 -16.191 1.00 74.62 110 LYS A N 1
ATOM 863 C CA . LYS A 1 110 ? 6.184 -3.897 -16.178 1.00 74.62 110 LYS A CA 1
ATOM 864 C C . LYS A 1 110 ? 6.038 -4.911 -15.042 1.00 74.62 110 LYS A C 1
ATOM 866 O O . LYS A 1 110 ? 5.053 -4.881 -14.306 1.00 74.62 110 LYS A O 1
ATOM 871 N N . ALA A 1 111 ? 7.038 -5.778 -14.876 1.00 79.31 111 ALA A N 1
ATOM 872 C CA . ALA A 1 111 ? 7.072 -6.740 -13.779 1.00 79.31 111 ALA A CA 1
ATOM 873 C C . ALA A 1 111 ? 7.116 -6.037 -12.410 1.00 79.31 111 ALA A C 1
ATOM 875 O O . ALA A 1 111 ? 6.364 -6.411 -11.512 1.00 79.31 111 ALA A O 1
ATOM 876 N N . ALA A 1 112 ? 7.918 -4.974 -12.275 1.00 82.06 112 ALA A N 1
ATOM 877 C CA . ALA A 1 112 ? 7.989 -4.162 -11.061 1.00 82.06 112 ALA A CA 1
ATOM 878 C C . ALA A 1 112 ? 6.650 -3.482 -10.729 1.00 82.06 112 ALA A C 1
ATOM 880 O O . ALA A 1 112 ? 6.196 -3.544 -9.590 1.00 82.06 112 ALA A O 1
ATOM 881 N N . ALA A 1 113 ? 5.969 -2.900 -11.720 1.00 83.81 113 ALA A N 1
ATOM 882 C CA . ALA A 1 113 ? 4.653 -2.291 -11.530 1.00 83.81 113 ALA A CA 1
ATOM 883 C C . ALA A 1 113 ? 3.600 -3.319 -11.089 1.00 83.81 113 ALA A C 1
ATOM 885 O O . ALA A 1 113 ? 2.838 -3.071 -10.155 1.00 83.81 113 ALA A O 1
ATOM 886 N N . ALA A 1 114 ? 3.581 -4.495 -11.724 1.00 83.50 114 ALA A N 1
ATOM 887 C CA . ALA A 1 114 ? 2.684 -5.581 -11.345 1.00 83.50 114 ALA A CA 1
ATOM 888 C C . ALA A 1 114 ? 2.958 -6.066 -9.911 1.00 83.50 114 ALA A C 1
ATOM 890 O O . ALA A 1 114 ? 2.018 -6.237 -9.131 1.00 83.50 114 ALA A O 1
ATOM 891 N N . ALA A 1 115 ? 4.234 -6.221 -9.542 1.00 85.69 115 ALA A N 1
ATOM 892 C CA . ALA A 1 115 ? 4.643 -6.563 -8.184 1.00 85.69 115 ALA A CA 1
ATOM 893 C C . ALA A 1 115 ? 4.211 -5.487 -7.170 1.00 85.69 115 ALA A C 1
ATOM 895 O O . ALA A 1 115 ? 3.647 -5.823 -6.130 1.00 85.69 115 ALA A O 1
ATOM 896 N N . ALA A 1 116 ? 4.373 -4.201 -7.497 1.00 89.75 116 ALA A N 1
ATOM 897 C CA . ALA A 1 116 ? 3.944 -3.092 -6.647 1.00 89.75 116 ALA A CA 1
ATOM 898 C C . ALA A 1 116 ? 2.427 -3.089 -6.410 1.00 89.75 116 ALA A C 1
ATOM 900 O O . ALA A 1 116 ? 1.966 -2.998 -5.269 1.00 89.75 116 ALA A O 1
ATOM 901 N N . CYS A 1 117 ? 1.641 -3.237 -7.480 1.00 87.88 117 CYS A N 1
ATOM 902 C CA . CYS A 1 117 ? 0.186 -3.337 -7.401 1.00 87.88 117 CYS A CA 1
ATOM 903 C C . CYS A 1 117 ? -0.252 -4.533 -6.549 1.00 87.88 117 CYS A C 1
ATOM 905 O O . CYS A 1 117 ? -1.158 -4.407 -5.724 1.00 87.88 117 CYS A O 1
ATOM 907 N N . TYR A 1 118 ? 0.404 -5.683 -6.716 1.00 88.44 118 TYR A N 1
ATOM 908 C CA . TYR A 1 118 ? 0.121 -6.880 -5.931 1.00 88.44 118 TYR A CA 1
ATOM 909 C C . TYR A 1 118 ? 0.426 -6.686 -4.437 1.00 88.44 118 TYR A C 1
ATOM 911 O O . TYR A 1 118 ? -0.404 -7.037 -3.594 1.00 88.44 118 TYR A O 1
ATOM 919 N N . SER A 1 119 ? 1.564 -6.073 -4.096 1.00 93.94 119 SER A N 1
ATOM 920 C CA . SER A 1 119 ? 1.932 -5.750 -2.710 1.00 93.94 119 SER A CA 1
ATOM 921 C C . SER A 1 119 ? 0.907 -4.830 -2.043 1.00 93.94 119 SER A C 1
ATOM 923 O O . SER A 1 119 ? 0.441 -5.126 -0.938 1.00 93.94 119 SER A O 1
ATOM 925 N N . MET A 1 120 ? 0.467 -3.777 -2.742 1.00 94.81 120 MET A N 1
ATOM 926 C CA . MET A 1 120 ? -0.592 -2.890 -2.250 1.00 94.81 120 MET A CA 1
ATOM 927 C C . MET A 1 120 ? -1.925 -3.614 -2.068 1.00 94.81 120 MET A C 1
ATOM 929 O O . MET A 1 120 ? -2.576 -3.451 -1.035 1.00 94.81 120 MET A O 1
ATOM 933 N N . LEU A 1 121 ? -2.333 -4.427 -3.048 1.00 91.81 121 LEU A N 1
ATOM 934 C CA . LEU A 1 121 ? -3.579 -5.187 -2.980 1.00 91.81 121 LEU A CA 1
ATOM 935 C C . LEU A 1 121 ? -3.590 -6.111 -1.762 1.00 91.81 121 LEU A C 1
ATOM 937 O O . LEU A 1 121 ? -4.576 -6.169 -1.033 1.00 91.81 121 LEU A O 1
ATOM 941 N N . ARG A 1 122 ? -2.484 -6.807 -1.506 1.00 93.50 122 ARG A N 1
ATOM 942 C CA . ARG A 1 122 ? -2.349 -7.693 -0.351 1.00 93.50 122 ARG A CA 1
ATOM 943 C C . ARG A 1 122 ? -2.447 -6.932 0.970 1.00 93.50 122 ARG A C 1
ATOM 945 O O . ARG A 1 122 ? -3.198 -7.360 1.843 1.00 93.50 122 ARG A O 1
ATOM 952 N N . GLY A 1 123 ? -1.747 -5.803 1.100 1.00 95.00 123 GLY A N 1
ATOM 953 C CA . GLY A 1 123 ? -1.845 -4.939 2.282 1.00 95.00 123 GLY A CA 1
ATOM 954 C C . GLY A 1 123 ? -3.275 -4.449 2.524 1.00 95.00 123 GLY A C 1
ATOM 955 O O . GLY A 1 123 ? -3.784 -4.520 3.641 1.00 95.00 123 GLY A O 1
ATOM 956 N N . PHE A 1 124 ? -3.967 -4.049 1.456 1.00 95.25 124 PHE A N 1
ATOM 957 C CA . PHE A 1 124 ? -5.367 -3.634 1.499 1.00 95.25 124 PHE A CA 1
ATOM 958 C C . PHE A 1 124 ? -6.320 -4.764 1.919 1.00 95.25 124 PHE A C 1
ATOM 960 O O . PHE A 1 124 ? -7.149 -4.567 2.807 1.00 95.25 124 PHE A O 1
ATOM 967 N N . LEU A 1 125 ? -6.193 -5.957 1.325 1.00 92.81 125 LEU A N 1
ATOM 968 C CA . LEU A 1 125 ? -7.018 -7.121 1.669 1.00 92.81 125 LEU A CA 1
ATOM 9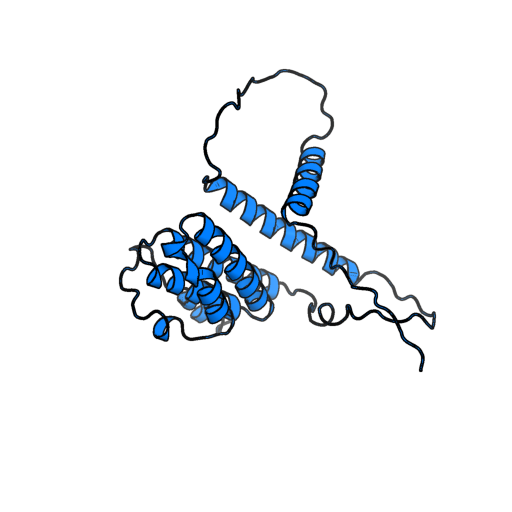69 C C . LEU A 1 125 ? -6.850 -7.502 3.144 1.00 92.81 125 LEU A C 1
ATOM 971 O O . LEU A 1 125 ? -7.846 -7.674 3.846 1.00 92.81 125 LEU A O 1
ATOM 975 N N . HIS A 1 126 ? -5.611 -7.564 3.638 1.00 94.38 126 HIS A N 1
ATOM 976 C CA . HIS A 1 126 ? -5.350 -7.830 5.055 1.00 94.38 126 HIS A CA 1
ATOM 977 C C . HI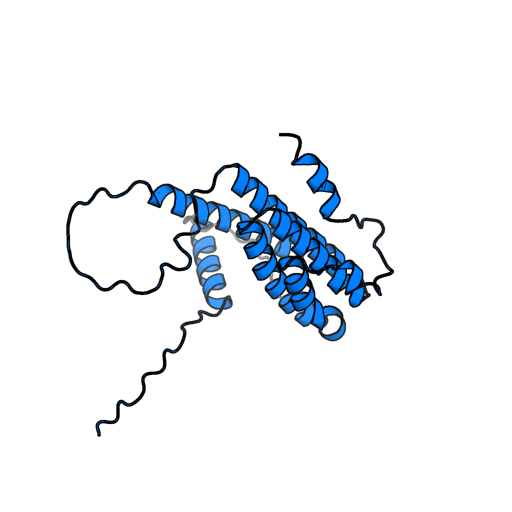S A 1 126 ? -5.949 -6.740 5.947 1.00 94.38 126 HIS A C 1
ATOM 979 O O . HIS A 1 126 ? -6.629 -7.059 6.926 1.00 94.38 126 HIS A O 1
ATOM 985 N N . GLY A 1 127 ? -5.794 -5.468 5.564 1.00 94.00 127 GLY A N 1
ATOM 986 C CA . GLY A 1 127 ? -6.384 -4.327 6.265 1.00 94.00 127 GLY A CA 1
ATOM 987 C C . GLY A 1 127 ? -7.913 -4.373 6.352 1.00 94.00 127 GLY A C 1
ATOM 988 O O . GLY A 1 127 ? -8.482 -4.011 7.379 1.00 94.00 127 GLY A O 1
ATOM 989 N N . MET A 1 128 ? -8.593 -4.890 5.327 1.00 94.06 128 MET A N 1
ATOM 990 C CA . MET A 1 128 ? -10.044 -5.104 5.368 1.00 94.06 128 MET A CA 1
ATOM 991 C C . MET A 1 128 ? -10.460 -6.251 6.290 1.00 94.06 128 MET A C 1
ATOM 993 O O . MET A 1 128 ? -11.539 -6.205 6.879 1.00 94.06 128 MET A O 1
ATOM 997 N N . THR A 1 129 ? -9.643 -7.301 6.386 1.00 93.00 129 THR A N 1
ATOM 998 C CA . THR A 1 129 ? -10.007 -8.512 7.140 1.00 93.00 129 THR A CA 1
ATOM 999 C C . THR A 1 129 ? -9.814 -8.380 8.645 1.00 93.00 129 THR A C 1
ATOM 1001 O O . THR A 1 129 ? -10.462 -9.101 9.401 1.00 93.00 129 THR A O 1
ATOM 1004 N N . THR A 1 130 ? -8.955 -7.465 9.092 1.00 93.81 130 THR A N 1
ATOM 1005 C CA . THR A 1 130 ? -8.739 -7.227 10.520 1.00 93.81 130 THR A CA 1
ATOM 1006 C C . THR A 1 130 ? -9.818 -6.327 11.120 1.00 93.81 130 THR A C 1
ATOM 1008 O O . THR A 1 130 ? -10.373 -5.442 10.463 1.00 93.81 130 THR A O 1
ATOM 1011 N N . THR A 1 131 ? -10.129 -6.554 12.395 1.00 93.94 131 THR A N 1
ATOM 1012 C CA . THR A 1 131 ? -10.984 -5.673 13.204 1.00 93.94 131 THR A CA 1
ATOM 1013 C C . THR A 1 131 ? -10.187 -4.638 13.995 1.00 93.94 131 THR A C 1
ATOM 1015 O O . THR A 1 131 ? -10.780 -3.721 14.559 1.00 93.94 131 THR A O 1
ATOM 1018 N N . ASP A 1 132 ? -8.862 -4.778 14.047 1.00 95.69 132 ASP A N 1
ATOM 1019 C CA . ASP A 1 132 ? -7.973 -3.897 14.795 1.00 95.69 132 ASP A CA 1
ATOM 1020 C C . ASP A 1 132 ? -7.456 -2.753 13.907 1.00 95.69 132 ASP A C 1
ATOM 1022 O O . ASP A 1 132 ? -6.965 -2.973 12.797 1.00 95.69 132 ASP A O 1
ATOM 1026 N N . ALA A 1 133 ? -7.589 -1.515 14.388 1.00 96.19 133 ALA A N 1
ATOM 1027 C CA . ALA A 1 133 ? -7.200 -0.325 13.632 1.00 96.19 133 ALA A CA 1
ATOM 1028 C C . ALA A 1 133 ? -5.681 -0.258 13.402 1.00 96.19 133 ALA A C 1
ATOM 1030 O O . ALA A 1 133 ? -5.241 0.040 12.292 1.00 96.19 133 ALA A O 1
ATOM 1031 N N . ALA A 1 134 ? -4.879 -0.604 14.416 1.00 96.62 134 ALA A N 1
ATOM 1032 C CA . ALA A 1 134 ? -3.424 -0.588 14.302 1.00 96.62 134 ALA A CA 1
ATOM 1033 C C . ALA A 1 134 ? -2.932 -1.664 13.325 1.00 96.62 134 ALA A C 1
ATOM 1035 O O . ALA A 1 134 ? -1.996 -1.421 12.567 1.00 96.62 134 ALA A O 1
ATOM 1036 N N . CYS A 1 135 ? -3.585 -2.829 13.281 1.00 96.75 135 CYS A N 1
ATOM 1037 C CA . CYS A 1 135 ? -3.309 -3.842 12.267 1.00 96.75 135 CYS A CA 1
ATOM 1038 C C . CYS A 1 135 ? -3.694 -3.397 10.860 1.00 96.75 135 CYS A C 1
ATOM 1040 O O . CYS A 1 135 ? -2.932 -3.642 9.927 1.00 96.75 135 CYS A O 1
ATOM 1042 N N . ALA A 1 136 ? -4.831 -2.719 10.687 1.00 96.81 136 ALA A N 1
ATOM 1043 C CA . ALA A 1 136 ? -5.218 -2.216 9.372 1.00 96.81 136 ALA A CA 1
ATOM 1044 C C . ALA A 1 136 ? -4.185 -1.216 8.834 1.00 96.81 136 ALA A C 1
ATOM 1046 O O . ALA A 1 136 ? -3.753 -1.319 7.687 1.00 96.81 136 ALA A O 1
ATOM 1047 N N . GLU A 1 137 ? -3.742 -0.292 9.687 1.00 97.88 137 GLU A N 1
ATOM 1048 C CA . GLU A 1 137 ? -2.675 0.657 9.376 1.00 97.88 137 GLU A CA 1
ATOM 1049 C C . GLU A 1 137 ? -1.350 -0.056 9.072 1.00 97.88 137 GLU A C 1
ATOM 1051 O O . GLU A 1 137 ? -0.721 0.235 8.052 1.00 97.88 137 GLU A O 1
ATOM 1056 N N . LYS A 1 138 ? -0.964 -1.042 9.894 1.00 97.56 138 LYS A N 1
ATOM 1057 C CA . LYS A 1 138 ? 0.256 -1.834 9.693 1.00 97.56 138 LYS A CA 1
ATOM 1058 C C . LYS A 1 138 ? 0.270 -2.536 8.339 1.00 97.56 138 LYS A C 1
ATOM 1060 O O . LYS A 1 138 ? 1.234 -2.386 7.595 1.00 97.56 138 LYS A O 1
ATOM 1065 N N . PHE A 1 139 ? -0.793 -3.258 7.991 1.00 97.19 139 PHE A N 1
ATOM 1066 C CA . PHE A 1 139 ? -0.839 -4.036 6.752 1.00 97.19 139 PHE A CA 1
ATOM 1067 C C . PHE A 1 139 ? -0.767 -3.162 5.500 1.00 97.19 139 PHE A C 1
ATOM 1069 O O . PHE A 1 139 ? -0.095 -3.526 4.533 1.00 97.19 139 PHE A O 1
ATOM 1076 N N . VAL A 1 140 ? -1.420 -1.996 5.507 1.00 97.50 140 VAL A N 1
ATOM 1077 C CA . VAL A 1 140 ? -1.316 -1.049 4.388 1.00 97.50 140 VAL A CA 1
ATOM 1078 C C . VAL A 1 140 ? 0.063 -0.391 4.343 1.00 97.50 140 VAL A C 1
ATOM 1080 O O . VAL A 1 140 ? 0.604 -0.226 3.251 1.00 97.50 140 VAL A O 1
ATOM 1083 N N . CYS A 1 141 ? 0.663 -0.076 5.495 1.00 98.31 141 CYS A N 1
ATOM 1084 C CA . CYS A 1 141 ? 2.039 0.415 5.559 1.00 98.31 141 CYS A CA 1
ATOM 1085 C C . CYS A 1 141 ? 3.021 -0.589 4.939 1.00 98.31 141 CYS A C 1
ATOM 1087 O O . CYS A 1 141 ? 3.769 -0.226 4.038 1.00 98.31 141 CYS A O 1
ATOM 1089 N N . GLU A 1 142 ? 2.978 -1.860 5.348 1.00 97.44 142 GLU A N 1
ATOM 1090 C CA . GLU A 1 142 ? 3.869 -2.907 4.825 1.00 97.44 142 GLU A CA 1
ATOM 1091 C C . GLU A 1 142 ? 3.650 -3.159 3.328 1.00 97.44 142 GLU A C 1
ATOM 1093 O O . GLU A 1 142 ? 4.602 -3.369 2.577 1.00 97.44 142 GLU A O 1
ATOM 1098 N N . GLY A 1 143 ? 2.391 -3.127 2.874 1.00 96.81 143 GLY A N 1
ATOM 1099 C CA . GLY A 1 143 ? 2.066 -3.232 1.452 1.00 96.81 143 GLY A CA 1
ATOM 1100 C C . GLY A 1 143 ? 2.662 -2.084 0.634 1.00 96.81 143 GLY A C 1
ATOM 1101 O O . GLY A 1 143 ? 3.178 -2.315 -0.459 1.00 96.81 143 GLY A O 1
ATOM 1102 N N . ALA A 1 144 ? 2.632 -0.865 1.178 1.00 97.19 144 ALA A N 1
ATOM 1103 C CA . ALA A 1 144 ? 3.186 0.328 0.546 1.00 97.19 144 ALA A CA 1
ATOM 1104 C C . ALA A 1 144 ? 4.714 0.374 0.565 1.00 97.19 144 ALA A C 1
ATOM 1106 O O . ALA A 1 144 ? 5.307 0.794 -0.427 1.00 97.19 144 ALA A O 1
ATOM 1107 N N . ASP A 1 145 ? 5.338 -0.088 1.645 1.00 97.25 145 ASP A N 1
ATOM 1108 C CA . ASP A 1 145 ? 6.789 -0.241 1.749 1.00 97.25 145 ASP A CA 1
ATOM 1109 C C . ASP A 1 145 ? 7.309 -1.234 0.700 1.00 97.25 145 ASP A C 1
ATOM 1111 O O . ASP A 1 145 ? 8.134 -0.883 -0.144 1.00 97.25 145 ASP A O 1
ATOM 1115 N N . ALA A 1 146 ? 6.709 -2.428 0.626 1.00 95.62 146 ALA A N 1
ATOM 1116 C CA . ALA A 1 146 ? 7.069 -3.418 -0.388 1.00 95.62 146 ALA A CA 1
ATOM 1117 C C . ALA A 1 146 ? 6.769 -2.955 -1.820 1.00 95.62 146 ALA A C 1
ATOM 1119 O O . ALA A 1 146 ? 7.513 -3.269 -2.745 1.00 95.62 146 ALA A O 1
ATOM 1120 N N . ALA A 1 147 ? 5.693 -2.195 -2.036 1.00 94.19 147 ALA A N 1
ATOM 1121 C CA . ALA A 1 147 ? 5.423 -1.607 -3.342 1.00 94.19 147 ALA A CA 1
ATOM 1122 C C . ALA A 1 147 ? 6.482 -0.564 -3.726 1.00 94.19 147 ALA A C 1
ATOM 1124 O O . ALA A 1 147 ? 6.970 -0.582 -4.856 1.00 94.19 147 ALA A O 1
ATOM 1125 N N . ALA A 1 148 ? 6.883 0.306 -2.797 1.00 95.12 148 ALA A N 1
ATOM 1126 C CA . ALA A 1 148 ? 7.925 1.302 -3.025 1.00 95.12 148 ALA A CA 1
ATOM 1127 C C . ALA A 1 148 ? 9.309 0.674 -3.262 1.00 95.12 148 ALA A C 1
ATOM 1129 O O . ALA A 1 148 ? 10.080 1.202 -4.065 1.00 95.12 148 ALA A O 1
ATOM 1130 N N . ALA A 1 149 ? 9.595 -0.475 -2.644 1.00 94.19 149 ALA A N 1
ATOM 1131 C CA . ALA A 1 149 ? 10.838 -1.220 -2.839 1.00 94.19 149 ALA A CA 1
ATOM 1132 C C . ALA A 1 149 ? 11.044 -1.708 -4.288 1.00 94.19 149 ALA A C 1
ATOM 1134 O O . ALA A 1 149 ? 12.182 -1.868 -4.723 1.00 94.19 149 ALA A O 1
ATOM 1135 N N . THR A 1 150 ? 9.973 -1.863 -5.079 1.00 89.62 150 THR A N 1
ATOM 1136 C CA . THR A 1 150 ? 10.071 -2.274 -6.498 1.00 89.62 150 THR A CA 1
ATOM 1137 C C . THR A 1 150 ? 10.665 -1.202 -7.426 1.00 89.62 150 THR A C 1
ATOM 1139 O O . THR A 1 150 ? 10.949 -1.481 -8.592 1.00 89.62 150 THR A O 1
ATOM 1142 N N . GLY A 1 151 ? 10.856 0.029 -6.935 1.00 89.62 151 GLY A N 1
ATOM 1143 C CA . GLY A 1 151 ? 11.506 1.123 -7.656 1.00 89.62 151 GLY A CA 1
ATOM 1144 C C . GLY A 1 151 ? 10.662 2.403 -7.746 1.00 89.62 151 GLY A C 1
ATOM 1145 O O . GLY A 1 151 ? 9.610 2.513 -7.112 1.00 89.62 151 GLY A O 1
ATOM 1146 N N . PRO A 1 152 ? 11.091 3.394 -8.556 1.00 89.38 152 PRO A N 1
ATOM 1147 C CA . PRO A 1 152 ? 10.441 4.708 -8.623 1.00 89.38 152 PRO A CA 1
ATOM 1148 C C . PRO A 1 152 ? 8.954 4.646 -8.996 1.00 89.38 152 PRO A C 1
ATOM 1150 O O . PRO A 1 152 ? 8.127 5.312 -8.373 1.00 89.38 152 PRO A O 1
ATOM 1153 N N . LEU A 1 153 ? 8.596 3.800 -9.968 1.00 86.44 153 LEU A N 1
ATOM 1154 C CA . LEU A 1 153 ? 7.202 3.583 -10.364 1.00 86.44 153 LEU A CA 1
ATOM 1155 C C . LEU A 1 153 ? 6.388 2.937 -9.233 1.00 86.44 153 LEU A C 1
ATOM 1157 O O . LEU A 1 153 ? 5.270 3.366 -8.951 1.00 86.44 153 LEU A O 1
ATOM 1161 N N . GLY A 1 154 ? 6.973 1.964 -8.533 1.00 89.19 154 GLY A N 1
ATOM 1162 C CA . GLY A 1 154 ? 6.378 1.346 -7.354 1.00 89.19 154 GLY A CA 1
ATOM 1163 C C . GLY A 1 154 ? 6.084 2.345 -6.241 1.00 89.19 154 GLY A C 1
ATOM 1164 O O . GLY A 1 154 ? 5.016 2.299 -5.634 1.00 89.19 154 GLY A O 1
ATOM 1165 N N . GLN A 1 155 ? 6.970 3.321 -6.033 1.00 93.50 155 GLN A N 1
ATOM 1166 C CA . GLN A 1 155 ? 6.753 4.395 -5.066 1.00 93.50 155 GLN A CA 1
ATOM 1167 C C . GLN A 1 155 ? 5.568 5.297 -5.448 1.00 93.50 155 GLN A C 1
ATOM 1169 O O . GLN A 1 155 ? 4.796 5.709 -4.577 1.00 93.50 155 GLN A O 1
ATOM 1174 N N . VAL A 1 156 ? 5.398 5.607 -6.739 1.00 88.75 156 VAL A N 1
ATOM 1175 C CA . VAL A 1 156 ? 4.230 6.359 -7.230 1.00 88.75 156 VAL A CA 1
ATOM 1176 C C . VAL A 1 156 ? 2.949 5.559 -6.994 1.00 88.75 156 VAL A C 1
ATOM 1178 O O . VAL A 1 156 ? 1.995 6.095 -6.427 1.00 88.75 156 VAL A O 1
ATOM 1181 N N . ILE A 1 157 ? 2.949 4.269 -7.348 1.00 88.25 157 ILE A N 1
ATOM 1182 C CA . ILE A 1 157 ? 1.823 3.354 -7.112 1.00 88.25 157 ILE A CA 1
ATOM 1183 C C . ILE A 1 157 ? 1.477 3.313 -5.620 1.00 88.25 157 ILE A C 1
ATOM 1185 O O . ILE A 1 157 ? 0.324 3.541 -5.255 1.00 88.25 157 ILE A O 1
ATOM 1189 N N . ALA A 1 158 ? 2.468 3.111 -4.749 1.00 94.75 158 ALA A N 1
ATOM 1190 C CA . ALA A 1 158 ? 2.284 3.052 -3.304 1.00 94.75 158 ALA A CA 1
ATOM 1191 C C . ALA A 1 158 ? 1.610 4.323 -2.763 1.00 94.75 158 ALA A C 1
ATOM 1193 O O . ALA A 1 158 ? 0.629 4.234 -2.024 1.00 94.75 158 ALA A O 1
ATOM 1194 N N . LYS A 1 159 ? 2.061 5.513 -3.182 1.00 93.62 159 LYS A N 1
ATOM 1195 C CA . LYS A 1 159 ? 1.470 6.797 -2.766 1.00 93.62 159 LYS A CA 1
ATOM 1196 C C . LYS A 1 159 ? 0.029 6.955 -3.249 1.00 93.62 159 LYS A C 1
ATOM 1198 O O . LYS A 1 159 ? -0.843 7.310 -2.456 1.00 93.62 159 LYS A O 1
ATOM 1203 N N . VAL A 1 160 ? -0.239 6.707 -4.530 1.00 89.69 160 VAL A N 1
ATOM 1204 C CA . VAL A 1 160 ? -1.581 6.896 -5.107 1.00 89.69 160 VAL A CA 1
ATOM 1205 C C . VAL A 1 160 ? -2.569 5.904 -4.499 1.00 89.69 160 VAL A C 1
ATOM 1207 O O . VAL A 1 160 ? -3.633 6.298 -4.017 1.00 89.69 160 VAL A O 1
ATOM 1210 N N . VAL A 1 161 ? -2.199 4.623 -4.458 1.00 92.38 161 VAL A N 1
ATOM 1211 C CA . VAL A 1 161 ? -3.069 3.565 -3.941 1.00 92.38 161 VAL A CA 1
ATOM 1212 C C . VAL A 1 161 ? -3.310 3.736 -2.445 1.00 92.38 161 VAL A C 1
ATOM 1214 O O . VAL A 1 161 ? -4.447 3.582 -2.018 1.00 92.38 161 VAL A O 1
ATOM 1217 N N . SER A 1 162 ? -2.310 4.136 -1.651 1.00 95.50 162 SER A N 1
ATOM 1218 C CA . SER A 1 162 ? -2.489 4.365 -0.208 1.00 95.50 162 SER A CA 1
ATOM 1219 C C . SER A 1 162 ? -3.527 5.443 0.094 1.00 95.50 162 SER A C 1
ATOM 1221 O O . SER A 1 162 ? -4.367 5.258 0.973 1.00 95.50 162 SER A O 1
ATOM 1223 N N . ARG A 1 163 ? -3.510 6.558 -0.652 1.00 93.00 163 ARG A N 1
ATOM 1224 C CA . ARG A 1 163 ? -4.505 7.629 -0.491 1.00 93.00 163 ARG A CA 1
ATOM 1225 C C . ARG A 1 163 ? -5.911 7.121 -0.812 1.00 93.00 163 ARG A C 1
ATOM 1227 O O . ARG A 1 163 ? -6.809 7.261 0.010 1.00 93.00 163 ARG A O 1
ATOM 1234 N N . ASN A 1 164 ? -6.071 6.465 -1.961 1.00 88.06 164 ASN A N 1
ATOM 1235 C CA . ASN A 1 164 ? -7.365 5.937 -2.396 1.00 88.06 164 ASN A CA 1
ATOM 1236 C C . ASN A 1 164 ? -7.892 4.839 -1.459 1.00 88.06 164 ASN A C 1
ATOM 1238 O O . ASN A 1 164 ? -9.077 4.821 -1.135 1.00 88.06 164 ASN A O 1
ATOM 1242 N N . ALA A 1 165 ? -7.016 3.946 -0.998 1.00 89.69 165 ALA A N 1
ATOM 1243 C CA . ALA A 1 165 ? -7.345 2.899 -0.040 1.00 89.69 165 ALA A CA 1
ATOM 1244 C C . ALA A 1 165 ? -7.805 3.490 1.297 1.00 89.69 165 ALA A C 1
ATOM 1246 O O . ALA A 1 165 ? -8.839 3.076 1.816 1.00 89.69 165 ALA A O 1
ATOM 1247 N N . GLY A 1 166 ? -7.080 4.481 1.827 1.00 91.88 166 GLY A N 1
ATOM 1248 C CA . GLY A 1 166 ? -7.458 5.185 3.051 1.00 91.88 166 GLY A CA 1
ATOM 1249 C C . GLY A 1 166 ? -8.818 5.871 2.933 1.00 91.88 166 GLY A C 1
ATOM 1250 O O . GLY A 1 166 ? -9.684 5.653 3.777 1.00 91.88 166 GLY A O 1
ATOM 1251 N N . ASP A 1 167 ? -9.037 6.627 1.854 1.00 88.94 167 ASP A N 1
ATOM 1252 C CA . ASP A 1 167 ? -10.301 7.328 1.604 1.00 88.94 167 ASP A CA 1
ATOM 1253 C C . ASP A 1 167 ? -11.478 6.352 1.454 1.00 88.94 167 ASP A C 1
ATOM 1255 O O . ASP A 1 167 ? -12.570 6.601 1.970 1.00 88.94 167 ASP A O 1
ATOM 1259 N N . TRP A 1 168 ? -11.273 5.228 0.761 1.00 89.56 168 TRP A N 1
ATOM 1260 C CA . TRP A 1 168 ? -12.303 4.205 0.595 1.00 89.56 168 TRP A CA 1
ATOM 1261 C C . TRP A 1 168 ? -12.625 3.509 1.920 1.00 89.56 168 TRP A C 1
ATOM 1263 O O . TRP A 1 168 ? -13.792 3.425 2.304 1.00 89.56 168 TRP A O 1
ATOM 1273 N N . LEU A 1 169 ? -11.606 3.070 2.663 1.00 88.06 169 LEU A N 1
ATOM 1274 C CA . LEU A 1 169 ? -11.790 2.379 3.939 1.00 88.06 169 LEU A CA 1
ATOM 1275 C C . LEU A 1 169 ? -12.444 3.288 4.984 1.00 88.06 169 LEU A C 1
ATOM 1277 O O . LEU A 1 169 ? -13.359 2.856 5.686 1.00 88.06 169 LEU A O 1
ATOM 1281 N N . ALA A 1 170 ? -12.063 4.566 5.038 1.00 91.19 170 ALA A N 1
ATOM 1282 C CA . ALA A 1 170 ? -12.691 5.541 5.924 1.00 91.19 170 ALA A CA 1
ATOM 1283 C C . ALA A 1 170 ? -14.199 5.708 5.647 1.00 91.19 170 ALA A C 1
ATOM 1285 O O . ALA A 1 170 ? -14.969 5.911 6.582 1.00 91.19 170 ALA A O 1
ATOM 1286 N N . ARG A 1 171 ? -14.657 5.550 4.396 1.00 89.56 171 ARG A N 1
ATOM 1287 C CA . ARG A 1 171 ? -16.099 5.553 4.070 1.00 89.56 171 ARG A CA 1
ATOM 1288 C C . ARG A 1 171 ? -16.817 4.292 4.542 1.00 89.56 171 ARG A C 1
ATOM 1290 O O . ARG A 1 171 ? -18.000 4.359 4.861 1.00 89.56 171 ARG A O 1
ATOM 1297 N N . VAL A 1 172 ? -16.124 3.154 4.574 1.00 89.50 172 VAL A N 1
ATOM 1298 C CA . VAL A 1 172 ? -16.688 1.886 5.057 1.00 89.50 172 VAL A CA 1
ATOM 1299 C C . VAL A 1 172 ? -16.825 1.914 6.580 1.00 89.50 172 VAL A C 1
ATOM 1301 O O . VAL A 1 172 ? -17.896 1.603 7.103 1.00 89.50 172 VAL A O 1
ATOM 1304 N N . ARG A 1 173 ? -15.759 2.297 7.299 1.00 92.44 173 ARG A N 1
ATOM 1305 C CA . ARG A 1 173 ? -15.743 2.464 8.766 1.00 92.44 173 ARG A CA 1
ATOM 1306 C C . ARG A 1 173 ? -14.742 3.540 9.190 1.00 92.44 173 ARG A C 1
ATOM 1308 O O . ARG A 1 173 ? -13.575 3.250 9.450 1.00 92.44 173 ARG A O 1
ATOM 1315 N N . GLU A 1 174 ? -15.223 4.770 9.339 1.00 92.19 174 GLU A N 1
ATOM 1316 C CA . GLU A 1 174 ? -14.387 5.947 9.613 1.00 92.19 174 GLU A CA 1
ATOM 1317 C C . GLU A 1 174 ? -13.476 5.775 10.834 1.00 92.19 174 GLU A C 1
ATOM 1319 O O . GLU A 1 174 ? -12.273 6.002 10.750 1.00 92.19 174 GLU A O 1
ATOM 1324 N N . THR A 1 175 ? -14.017 5.313 11.964 1.00 93.19 175 THR A N 1
ATOM 1325 C CA . THR A 1 175 ? -13.249 5.200 13.215 1.00 93.19 175 THR A CA 1
ATOM 1326 C C . THR A 1 175 ? -12.166 4.130 13.165 1.00 93.19 175 THR A C 1
ATOM 1328 O O . THR A 1 175 ? -11.156 4.267 13.845 1.00 93.19 175 THR A O 1
ATOM 1331 N N . GLN A 1 176 ? -12.381 3.061 12.394 1.00 93.75 176 GLN A N 1
ATOM 1332 C CA . GLN A 1 176 ? -11.444 1.943 12.297 1.00 93.75 176 GLN A CA 1
ATOM 1333 C C . GLN A 1 176 ? -10.295 2.257 11.331 1.00 93.75 176 GLN A C 1
ATOM 1335 O O . GLN A 1 176 ? -9.176 1.812 11.554 1.00 93.75 176 GLN A O 1
ATOM 1340 N N . TYR A 1 177 ? -10.568 3.020 10.270 1.00 95.44 177 TYR A N 1
ATOM 1341 C CA . TYR A 1 177 ? -9.647 3.166 9.142 1.00 95.44 177 TYR A CA 1
ATOM 1342 C C . TYR A 1 177 ? -9.098 4.582 8.935 1.00 95.44 177 TYR A C 1
ATOM 1344 O O . TYR A 1 177 ? -8.439 4.846 7.929 1.00 95.44 177 TYR A O 1
ATOM 1352 N N . LYS A 1 178 ? -9.329 5.497 9.884 1.00 94.31 178 LYS A N 1
ATOM 1353 C CA . LYS A 1 178 ? -8.921 6.906 9.789 1.00 94.31 178 LYS A CA 1
ATOM 1354 C C . LYS A 1 178 ? -7.434 7.106 9.456 1.00 94.31 178 LYS A C 1
ATOM 1356 O O . LYS A 1 178 ? -7.113 8.019 8.702 1.00 94.31 178 LYS A O 1
ATOM 1361 N N . GLY A 1 179 ? -6.538 6.284 10.006 1.00 96.38 179 GLY A N 1
ATOM 1362 C CA . GLY A 1 179 ? -5.091 6.419 9.805 1.00 96.38 179 GLY A CA 1
ATOM 1363 C C . GLY A 1 179 ? -4.519 5.598 8.649 1.00 96.38 179 GLY A C 1
ATOM 1364 O O . GLY A 1 179 ? -3.335 5.730 8.346 1.00 96.38 179 GLY A O 1
ATOM 1365 N N . VAL A 1 180 ? -5.325 4.782 7.959 1.00 97.50 180 VAL A N 1
ATOM 1366 C CA . VAL A 1 180 ? -4.816 3.836 6.949 1.00 97.50 180 VAL A CA 1
ATOM 1367 C C . VAL A 1 180 ? -4.134 4.546 5.781 1.00 97.50 180 VAL A C 1
ATOM 1369 O O . VAL A 1 180 ? -3.068 4.122 5.335 1.00 97.50 180 VAL A O 1
ATOM 1372 N N . GLY A 1 181 ? -4.711 5.652 5.306 1.00 96.69 181 GLY A N 1
ATOM 1373 C CA . GLY A 1 181 ? -4.114 6.425 4.218 1.00 96.69 181 GLY A CA 1
ATOM 1374 C C . GLY A 1 181 ? -2.738 6.977 4.591 1.00 96.69 181 GLY A C 1
ATOM 1375 O O . GLY A 1 181 ? -1.790 6.847 3.821 1.00 96.69 181 GLY A O 1
ATOM 1376 N N . GLU A 1 182 ? -2.606 7.537 5.796 1.00 98.19 182 GLU A N 1
ATOM 1377 C CA . GLU A 1 182 ? -1.338 8.067 6.307 1.00 98.19 182 GLU A CA 1
ATOM 1378 C C . GLU A 1 182 ? -0.307 6.958 6.555 1.00 98.19 182 GLU A C 1
ATOM 1380 O O . GLU A 1 182 ? 0.877 7.144 6.263 1.00 98.19 182 GLU A O 1
ATOM 1385 N N . ALA A 1 183 ? -0.755 5.792 7.025 1.00 98.12 183 ALA A N 1
ATOM 1386 C CA . ALA A 1 183 ? 0.084 4.616 7.211 1.00 98.12 183 ALA A CA 1
ATOM 1387 C C . ALA A 1 183 ? 0.675 4.114 5.894 1.00 98.12 183 ALA A C 1
ATOM 1389 O O . ALA A 1 183 ? 1.883 3.898 5.798 1.00 98.12 183 ALA A O 1
ATOM 1390 N N . GLY A 1 184 ? -0.144 4.029 4.847 1.00 97.94 184 GLY A N 1
ATOM 1391 C CA . GLY A 1 184 ? 0.345 3.707 3.512 1.00 97.94 184 GLY A CA 1
ATOM 1392 C C . GLY A 1 184 ? 1.318 4.759 2.965 1.00 97.94 184 GLY A C 1
ATOM 1393 O O . GLY A 1 184 ? 2.350 4.411 2.398 1.00 97.94 184 GLY A O 1
ATOM 1394 N N . GLN A 1 185 ? 1.078 6.056 3.205 1.00 98.12 185 GLN A N 1
ATOM 1395 C CA . GLN A 1 185 ? 2.052 7.093 2.827 1.00 98.12 185 GLN A CA 1
ATOM 1396 C C . GLN A 1 185 ? 3.385 6.955 3.576 1.00 98.12 185 GLN A C 1
ATOM 1398 O O . GLN A 1 185 ? 4.431 7.252 3.001 1.00 98.12 185 GLN A O 1
ATOM 1403 N N . ALA A 1 186 ? 3.356 6.549 4.848 1.00 98.06 186 ALA A N 1
ATOM 1404 C CA . ALA A 1 186 ? 4.556 6.294 5.639 1.00 98.06 186 ALA A CA 1
ATOM 1405 C C . ALA A 1 186 ? 5.358 5.119 5.061 1.00 98.06 186 ALA A C 1
ATOM 1407 O O . ALA A 1 186 ? 6.551 5.278 4.799 1.00 98.06 186 ALA A O 1
ATOM 1408 N N . GLY A 1 187 ? 4.691 4.003 4.752 1.00 97.69 187 GLY A N 1
ATOM 1409 C CA . GLY A 1 187 ? 5.314 2.868 4.065 1.00 97.69 187 GLY A CA 1
ATOM 1410 C C . GLY A 1 187 ? 5.904 3.263 2.710 1.00 97.69 187 GLY A C 1
ATOM 1411 O O . GLY A 1 187 ? 7.066 3.000 2.435 1.00 97.69 187 GLY A O 1
ATOM 1412 N N . ALA A 1 188 ? 5.183 4.045 1.902 1.00 97.38 188 ALA A N 1
ATOM 1413 C CA . ALA A 1 188 ? 5.683 4.529 0.609 1.00 97.38 188 ALA A CA 1
ATOM 1414 C C . ALA A 1 188 ? 6.928 5.448 0.704 1.00 97.38 188 ALA A C 1
ATOM 1416 O O . ALA A 1 188 ? 7.599 5.710 -0.302 1.00 97.38 188 ALA A O 1
ATOM 1417 N N . ARG A 1 189 ? 7.225 5.993 1.891 1.00 97.38 189 ARG A N 1
ATOM 1418 C CA . ARG A 1 189 ? 8.446 6.764 2.180 1.00 97.38 189 ARG A CA 1
ATOM 1419 C C . ARG A 1 189 ? 9.580 5.906 2.755 1.00 97.38 189 ARG A C 1
ATOM 1421 O O . ARG A 1 189 ? 10.657 6.453 2.978 1.00 97.38 189 ARG A O 1
ATOM 1428 N N . GLY A 1 190 ? 9.358 4.612 2.981 1.00 95.50 190 GLY A N 1
ATOM 1429 C CA . GLY A 1 190 ? 10.305 3.712 3.641 1.00 95.50 190 GLY A CA 1
ATOM 1430 C C . GLY A 1 190 ? 10.386 3.919 5.157 1.00 95.50 190 GLY A C 1
ATOM 1431 O O . GLY A 1 190 ? 11.431 3.680 5.761 1.00 95.50 190 GLY A O 1
ATOM 1432 N N . GLU A 1 191 ? 9.328 4.440 5.792 1.00 96.25 191 GLU A N 1
ATOM 1433 C CA . GLU A 1 191 ? 9.262 4.502 7.257 1.00 96.25 191 GLU A CA 1
ATOM 1434 C C . GLU A 1 191 ? 9.019 3.102 7.848 1.00 96.25 191 GLU A C 1
ATOM 1436 O O . GLU A 1 191 ? 8.285 2.294 7.288 1.00 96.25 191 GLU A O 1
ATOM 1441 N N . SER A 1 192 ? 9.583 2.822 9.029 1.00 95.44 192 SER A N 1
ATOM 1442 C CA . SER A 1 192 ? 9.399 1.523 9.693 1.00 95.44 192 SER A CA 1
ATOM 1443 C C . SER A 1 192 ? 7.949 1.311 10.148 1.00 95.44 192 SER A C 1
ATOM 1445 O O . SER A 1 192 ? 7.495 1.914 11.128 1.00 95.44 192 SER A O 1
ATOM 1447 N N . CYS A 1 193 ? 7.246 0.399 9.473 1.00 96.31 193 CYS A N 1
ATOM 1448 C CA . CYS A 1 193 ? 5.885 -0.006 9.829 1.00 96.31 193 CYS A CA 1
ATOM 1449 C C . CYS A 1 193 ? 5.832 -0.717 11.190 1.00 96.31 193 CYS A C 1
ATOM 1451 O O . CYS A 1 193 ? 4.945 -0.441 11.997 1.00 96.31 193 CYS A O 1
ATOM 1453 N N . ASP A 1 194 ? 6.815 -1.569 11.497 1.00 94.00 194 ASP A N 1
ATOM 1454 C CA . ASP A 1 194 ? 6.888 -2.283 12.779 1.00 94.00 194 ASP A CA 1
ATOM 1455 C C . ASP A 1 194 ? 7.023 -1.344 13.979 1.00 94.00 194 ASP A C 1
ATOM 1457 O O . ASP A 1 194 ? 6.352 -1.530 14.994 1.00 94.00 194 ASP A O 1
ATOM 1461 N N . GLY A 1 195 ? 7.871 -0.317 13.863 1.00 92.12 195 GLY A N 1
ATOM 1462 C CA . GLY A 1 195 ? 8.086 0.642 14.944 1.00 92.12 195 GLY A CA 1
ATOM 1463 C C . GLY A 1 195 ? 6.859 1.513 15.211 1.00 92.12 195 GLY A C 1
ATOM 1464 O O . GLY A 1 195 ? 6.562 1.832 16.362 1.00 92.12 195 GLY A O 1
ATOM 1465 N N . LYS A 1 196 ? 6.129 1.883 14.155 1.00 92.69 196 LYS A N 1
ATOM 1466 C CA . LYS A 1 196 ? 4.970 2.779 14.241 1.00 92.69 196 LYS A CA 1
ATOM 1467 C C . LYS A 1 196 ? 3.693 2.051 14.669 1.00 92.69 196 LYS A C 1
ATOM 1469 O O . LYS A 1 196 ? 2.906 2.611 15.426 1.00 92.69 196 LYS A O 1
ATOM 1474 N N . TYR A 1 197 ? 3.527 0.794 14.252 1.00 94.69 197 TYR A N 1
ATOM 1475 C CA . TYR A 1 197 ? 2.308 0.001 14.453 1.00 94.69 197 TYR A CA 1
ATOM 1476 C C . TYR A 1 197 ? 2.541 -1.252 15.312 1.00 94.69 197 TYR A C 1
ATOM 1478 O O . TYR A 1 197 ? 1.953 -2.310 15.084 1.00 94.69 197 TYR A O 1
ATOM 1486 N N . PHE A 1 198 ? 3.378 -1.131 16.347 1.00 93.12 198 PHE A N 1
ATOM 1487 C CA . PHE A 1 198 ? 3.718 -2.222 17.274 1.00 93.12 198 PHE A CA 1
ATOM 1488 C C . PHE A 1 198 ? 2.510 -2.806 18.032 1.00 93.12 198 PHE A C 1
ATOM 1490 O O . PHE A 1 198 ? 2.593 -3.907 18.572 1.00 93.12 198 PHE A O 1
ATOM 1497 N N . ALA A 1 199 ? 1.395 -2.071 18.093 1.00 94.50 199 ALA A N 1
ATOM 1498 C CA . ALA A 1 199 ? 0.163 -2.502 18.746 1.00 94.50 199 ALA A CA 1
ATOM 1499 C C . ALA A 1 199 ? -0.617 -3.562 17.946 1.00 94.50 199 ALA A C 1
ATOM 1501 O O . ALA A 1 199 ? -1.540 -4.163 18.492 1.00 94.50 199 ALA A O 1
ATOM 1502 N N . CYS A 1 200 ? -0.250 -3.823 16.685 1.00 95.44 200 CYS A N 1
ATOM 1503 C CA . CYS A 1 200 ? -0.866 -4.897 15.918 1.00 95.44 200 CYS A CA 1
ATOM 1504 C C . CYS A 1 200 ? -0.394 -6.275 16.406 1.00 95.44 200 CYS A C 1
ATOM 1506 O O . CYS A 1 200 ? 0.742 -6.693 16.153 1.00 95.44 200 CYS A O 1
ATOM 1508 N N . LEU A 1 201 ? -1.294 -6.986 17.087 1.00 92.56 201 LEU A N 1
ATOM 1509 C CA . LEU A 1 201 ? -1.048 -8.321 17.643 1.00 92.56 201 LEU A CA 1
ATOM 1510 C C . LEU A 1 201 ? -1.863 -9.427 16.958 1.00 92.56 201 LEU A C 1
ATOM 1512 O O . LEU A 1 201 ? -1.552 -10.602 17.144 1.00 92.56 201 LEU A O 1
ATOM 1516 N N . ASP A 1 202 ? -2.892 -9.066 16.187 1.00 90.12 202 ASP A N 1
ATOM 1517 C CA . ASP A 1 202 ? -3.819 -10.015 15.569 1.00 90.12 202 ASP A CA 1
ATOM 1518 C C . ASP A 1 202 ? -3.539 -10.168 14.069 1.00 90.12 202 ASP A C 1
ATOM 1520 O O . ASP A 1 202 ? -3.981 -9.370 13.237 1.00 90.12 202 ASP A O 1
ATOM 1524 N N . TYR A 1 203 ? -2.766 -11.201 13.736 1.00 91.00 203 TYR A N 1
ATOM 1525 C CA . TYR A 1 203 ? -2.433 -11.546 12.358 1.00 91.00 203 TYR A CA 1
ATOM 1526 C C . TYR A 1 203 ? -3.396 -12.624 11.851 1.00 91.00 203 TYR A C 1
ATOM 1528 O O . TYR A 1 203 ? -3.477 -13.699 12.457 1.00 91.00 203 TYR A O 1
ATOM 1536 N N . PRO A 1 204 ? -4.085 -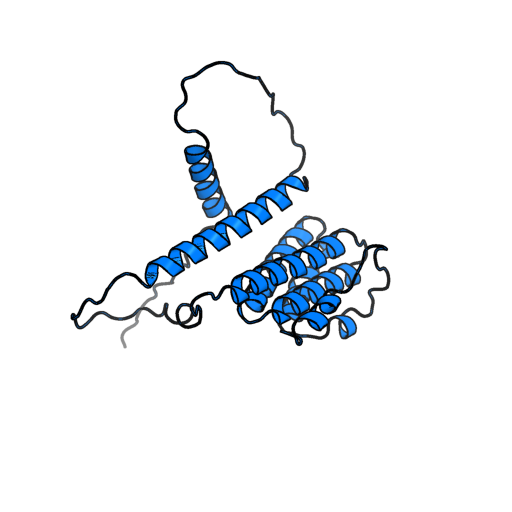12.397 10.716 1.00 87.00 204 PRO A N 1
ATOM 1537 C CA . PRO A 1 204 ? -4.874 -13.437 10.070 1.00 87.00 204 PRO A CA 1
ATOM 1538 C C . PRO A 1 204 ? -4.042 -14.704 9.823 1.00 87.00 204 PRO A C 1
ATOM 1540 O O . PRO A 1 204 ? -2.858 -14.623 9.512 1.00 87.00 204 PRO A O 1
ATOM 1543 N N . SER A 1 205 ? -4.645 -15.895 9.878 1.00 88.06 205 SER A N 1
ATOM 1544 C CA . SER A 1 205 ? -3.906 -17.157 9.664 1.00 88.06 205 SER A CA 1
ATOM 1545 C C . SER A 1 205 ? -3.284 -17.293 8.267 1.00 88.06 205 SER A C 1
ATOM 1547 O O . SER A 1 205 ? -2.353 -18.071 8.076 1.00 88.06 205 SER A O 1
ATOM 1549 N N . PHE A 1 206 ? -3.798 -16.542 7.293 1.00 85.19 206 PHE A N 1
ATOM 1550 C CA . PHE A 1 206 ? -3.289 -16.444 5.923 1.00 85.19 206 PHE A CA 1
ATOM 1551 C C . PHE A 1 206 ? -2.381 -15.219 5.714 1.00 85.19 206 PHE A C 1
ATOM 1553 O O . PHE A 1 206 ? -1.941 -14.951 4.590 1.00 85.19 206 PHE A O 1
ATOM 1560 N N . TYR A 1 207 ? -2.110 -14.451 6.774 1.00 88.62 207 TYR A N 1
ATOM 1561 C CA . TYR A 1 207 ? -1.174 -13.345 6.711 1.00 88.62 207 TYR A CA 1
ATOM 1562 C C . TYR A 1 207 ? 0.220 -13.859 6.379 1.00 88.62 207 TYR A C 1
ATOM 1564 O O . TYR A 1 207 ? 0.677 -14.916 6.812 1.00 88.62 207 TYR A O 1
ATOM 1572 N N . SER A 1 208 ? 0.898 -13.079 5.565 1.00 84.38 208 SER A N 1
ATOM 1573 C CA . SER A 1 208 ? 2.259 -13.339 5.160 1.00 84.38 208 SER A CA 1
ATOM 1574 C C . SER A 1 208 ? 2.877 -11.976 4.871 1.00 84.38 208 SER A C 1
ATOM 1576 O O . SER A 1 208 ? 2.219 -11.116 4.276 1.00 84.38 208 SER A O 1
ATOM 1578 N N . HIS A 1 209 ? 4.115 -11.771 5.316 1.00 84.94 209 HIS A N 1
ATOM 1579 C CA . HIS A 1 209 ? 4.770 -10.475 5.189 1.00 84.94 209 HIS A CA 1
ATOM 1580 C C . HIS A 1 209 ? 5.089 -10.170 3.707 1.00 84.94 209 HIS A C 1
ATOM 1582 O O . HIS A 1 209 ? 5.456 -11.094 2.961 1.00 84.94 209 HIS A O 1
ATOM 1588 N N . PRO A 1 210 ? 4.935 -8.916 3.243 1.00 75.88 210 PRO A N 1
ATOM 1589 C CA . PRO A 1 210 ? 5.233 -8.518 1.866 1.00 75.88 210 PRO A CA 1
ATOM 1590 C C . PRO A 1 210 ? 6.682 -8.762 1.413 1.00 75.88 210 PRO A C 1
ATOM 1592 O O . PRO A 1 210 ? 6.874 -9.276 0.315 1.00 75.88 210 PRO A O 1
ATOM 1595 N N . SER A 1 211 ? 7.675 -8.522 2.277 1.00 70.06 211 SER A N 1
ATOM 1596 C CA . SER A 1 211 ? 9.115 -8.614 1.943 1.00 70.06 211 SER A CA 1
ATOM 1597 C C . SER A 1 211 ? 9.680 -10.030 1.734 1.00 70.06 211 SER A C 1
ATOM 1599 O O . SER A 1 211 ? 10.868 -10.203 1.480 1.00 70.06 211 SER A O 1
ATOM 1601 N N . MET A 1 212 ? 8.855 -11.079 1.814 1.00 59.59 212 MET A N 1
ATOM 1602 C CA . MET A 1 212 ? 9.309 -12.464 1.600 1.00 59.59 212 MET A CA 1
ATOM 1603 C C . MET A 1 212 ? 9.812 -12.734 0.166 1.00 59.59 212 MET A C 1
ATOM 1605 O O . MET A 1 212 ? 10.447 -13.762 -0.068 1.00 59.59 212 MET A O 1
ATOM 1609 N N . TYR A 1 213 ? 9.523 -11.848 -0.793 1.00 57.03 213 TYR A N 1
ATOM 1610 C CA . TYR A 1 213 ? 9.848 -12.043 -2.210 1.00 57.03 213 TYR A CA 1
ATOM 1611 C C . TYR A 1 213 ? 11.088 -11.278 -2.690 1.00 57.03 213 TYR A C 1
ATOM 1613 O O . TYR A 1 213 ? 11.611 -11.617 -3.749 1.00 57.03 213 TYR A O 1
ATOM 1621 N N . ASP A 1 214 ? 11.616 -10.335 -1.904 1.00 54.31 214 ASP A N 1
ATOM 1622 C CA . ASP A 1 214 ? 12.813 -9.569 -2.291 1.00 54.31 214 ASP A CA 1
ATOM 1623 C C . ASP A 1 214 ? 14.069 -10.454 -2.344 1.00 54.31 214 ASP A C 1
ATOM 1625 O O . ASP A 1 214 ? 14.980 -10.207 -3.126 1.00 54.31 214 ASP A O 1
ATOM 1629 N N . ALA A 1 215 ? 14.073 -11.572 -1.610 1.00 50.22 215 ALA A N 1
ATOM 1630 C CA . ALA A 1 215 ? 15.167 -12.544 -1.612 1.00 50.22 215 ALA A CA 1
ATOM 1631 C C . ALA A 1 215 ? 15.402 -13.251 -2.966 1.00 50.22 215 ALA A C 1
ATOM 1633 O O . ALA A 1 215 ? 16.367 -13.995 -3.094 1.00 50.22 215 ALA A O 1
ATOM 1634 N N . TRP A 1 216 ? 14.525 -13.065 -3.959 1.00 49.28 216 TRP A N 1
ATOM 1635 C CA . TRP A 1 216 ? 14.611 -13.729 -5.266 1.00 49.28 216 TRP A CA 1
ATOM 1636 C C . TRP A 1 216 ? 15.136 -12.801 -6.371 1.00 49.28 216 TRP A C 1
ATOM 1638 O O . TRP A 1 216 ? 15.409 -13.273 -7.473 1.00 49.28 216 TRP A O 1
ATOM 1648 N N . ALA A 1 217 ? 15.247 -11.496 -6.100 1.00 52.72 217 ALA A N 1
ATOM 1649 C CA . ALA A 1 217 ? 15.616 -10.495 -7.099 1.00 52.72 217 ALA A CA 1
ATOM 1650 C C . ALA A 1 217 ? 17.137 -10.318 -7.263 1.00 52.72 217 ALA A C 1
ATOM 1652 O O . ALA A 1 217 ? 17.569 -9.862 -8.315 1.00 52.72 217 ALA A O 1
ATOM 1653 N N . ASP A 1 218 ? 17.942 -10.715 -6.272 1.00 50.88 218 ASP A N 1
ATOM 1654 C CA . ASP A 1 218 ? 19.403 -10.523 -6.295 1.00 50.88 218 ASP A CA 1
ATOM 1655 C C . ASP A 1 218 ? 20.177 -11.614 -7.069 1.00 50.88 218 ASP A C 1
ATOM 1657 O O . ASP A 1 218 ? 21.385 -11.485 -7.264 1.00 50.88 218 ASP A O 1
ATOM 1661 N N . ASP A 1 219 ? 19.504 -12.674 -7.529 1.00 47.50 219 ASP A N 1
ATOM 1662 C CA . ASP A 1 219 ? 20.137 -13.833 -8.186 1.00 47.50 219 ASP A CA 1
ATOM 1663 C C . ASP A 1 219 ? 20.007 -13.852 -9.732 1.00 47.50 219 ASP A C 1
ATOM 1665 O O . ASP A 1 219 ? 20.370 -14.855 -10.355 1.00 47.50 219 ASP A O 1
ATOM 1669 N N . TYR A 1 220 ? 19.524 -12.774 -10.375 1.00 45.94 220 TYR A N 1
ATOM 1670 C CA . TYR A 1 220 ? 19.365 -12.687 -11.844 1.00 45.94 220 TYR A CA 1
ATOM 1671 C C . TYR A 1 220 ? 20.034 -11.472 -12.496 1.00 45.94 220 TYR A C 1
ATOM 1673 O O . TYR A 1 220 ? 19.757 -10.326 -12.080 1.00 45.94 220 TYR A O 1
#

pLDDT: mean 70.45, std 21.69, range [36.88, 98.31]

Secondary structure (DSSP, 8-state):
---------------HHHHHHHHHHHHHHHH---------------S---S--HHHHHHHHHHHHHHHHHHHHHHHGGGGS---------PPPS-HHHHTT-----HHHHHHHHHHHHHHHHHHHHHHH-S-HHHHHHHHHHHHHHHHHT-HHHHHHHHHHHHHHHHHHHHH-HHHHTTHHHHHHHHHTT--HHHH-TT-----TT---GGGGGGGTTT-

=== Feature glossary ===
A reading guide for the features in this record.

Start from the sequence.

  · Sequence gives the chain of amino acids in standard one-letter code (A=alanine, C=cysteine, …, Y=tyrosine), read N→C. It is the only feature that is directly encoded by the gene; all structural features are derived from the folded form of this sequence.

Fold it, and you get atomic coordinates and the backbone conformation that goes with them.

  · The mmCIF table is the protein's shape written out atom by atom. For each backbone N, Cα, C, and carbonyl O, it records an (x, y, z) coordinate triple in Å plus the residue type, chain letter, and residue number.

  · Backbone dihedral angles. Every residue except chain termini has a φ (preceding-C → N → Cα → C) and a ψ (N → Cα → C → next-N). They are reported in degrees following the IUPAC sign convention. Secondary structure is essentially a statement about which (φ, ψ) basin each residue occupies.

  · DSSP 8-state secondary structure assigns each residue one of H (α-helix), G (3₁₀-helix), I (π-helix), E (extended β-strand), B (isolated β-bridge), T (hydrogen-bonded turn), S (bend), or '-' (coil). The assignment is computed from backbone hydrogen-bond geometry via the Kabsch–Sander algorithm.

  · P-SEA three-state annotation labels each residue as helix, strand, or coil based purely on the geometry of the Cα trace. It serves as a fallback when the full backbone (and thus DSSP) is unavailable.

Summarize the fold with a handful of shape descriptors and a per-residue structural alphabet.

  · Radius of gyration (Rg) is the root-mean-square distance of Cα atoms from their centroid — a single number for overall size and compactness. A globular domain of N residues has Rg ≈ 2.2·N^0.38 Å; an extended or disordered chain has a much larger Rg. The Cα contact count is the number of residue pairs whose Cα atoms are within 8 Å and are more than four positions apart in sequence — a standard proxy for tertiary packing density. The bounding box is the smallest axis-aligned box enclosing all Cα atoms.

  · Foldseek's 3Di representation compresses backbone geometry into a per-residue letter drawn from a learned twenty-state alphabet. It captures the tertiary interaction pattern around each residue — which residues are packed against it in space, regardless of where they are in sequence.

  · Accessible surface area quantifies burial. A residue with SASA near zero is packed into the hydrophobic core; one with SASA >100 Å² sits on the surface. Computed here via the Shrake–Rupley numerical algorithm with a 1.4 Å probe.

Ask how reliable the model is.

  · For AlphaFold models, the B-factor field carries pLDDT — the model's own estimate of local accuracy on a 0–100 scale. Regions with pLDDT<50 should be treated as essentially unmodeled; they often correspond to intrinsically disordered segments.

  · For experimental (PDB) structures, the B-factor (temperature factor) quantifies the positional spread of each atom in the crystal — a combination of thermal vibration and static disorder — in units of Å². High B-factors mark flexible loops or poorly resolved regions; low B-factors mark the rigid, well-ordered core.

  · PAE(i, j) answers: if I align the predicted and true structures on residue i, how far off (in Å) do I expect residue j to be? A block-diagonal PAE matrix with low values on the blocks and high values off-diagonal is the signature of a multi-domain protein with confidently predicted domains but uncertain inter-domain orientation.

Place it in context: what it resembles, what it is annotated as, and how it looks.

  · Structural nearest neighbors (via Foldseek easy-search vs the PDB). Reported per hit: target PDB id, E-value, and alignment TM-score. A TM-score above ~0.5 is the conventional threshold for 'same fold'.

  · Functional annotations link the protein to curated databases. InterPro entries identify conserved domains and families by matching the sequence against member-database signatures (Pfam, PROSITE, CDD, …). Gene Ontology (GO) terms describe molecular function, biological process, and cellular component in a controlled vocabulary. CATH places the structure in a hierarchical fold classification (Class/Architecture/Topology/Homologous-superfamily). The organism is the source species.

  · Plot images: a contact map (which residues are close in 3D, as an N×N binary image), a Ramachandran scatter (backbone torsion angles, revealing secondary-structure composition at a glance), and — for AlphaFold structures — a PAE heatmap (pairwise prediction confidence).

  · Structure images are PyMOL renders from six orthogonal camera directions. Cartoon representation draws helices as coils and strands as arrows; sticks shows the backbone as bonds; surface shows the solvent-excluded envelope. Rainbow coloring maps sequence position to hue (blue→red, N→C); chain coloring assigns a distinct color per polypeptide.